Protein 8PKR (pdb70)

Solvent-accessible surface area: 10341 Å² total; per-residue (Å²): 94,77,74,25,85,24,110,50,15,72,85,0,0,18,10,8,23,24,91,151,19,5,2,6,0,0,0,57,38,60,72,53,0,0,63,6,50,73,86,33,162,91,55,60,78,18,60,20,86,61,15,53,37,0,6,4,7,10,25,28,130,81,30,23,6,10,0,0,0,3,74,54,68,53,0,0,48,5,59,39,105,64,75,87,43,55,83,21,90,26,39,138,15,57,21,0,23,6,16,11,27,23,142,87,31,6,5,9,0,0,7,31,92,81,48,58,0,6,51,11,125,144,43,147,65,19,66,86,26,59,20,100,60,16,71,97,0,2,18,9,9,23,27,94,144,21,3,2,7,0,0,0,54,38,59,72,52,0,0,61,6,51,73,83,35,107,103,23,72,79,20,60,18,89,61,15,58,32,0,4,3,6,8,21,19,124,77,33,20,7,8,0,0,0,2,67,62,73,55,0,0,45,7,51,46,108,67,72,81,68,57,80,23,97,24,87,115,22,55,19,0,29,6,16,12,27,26,137,92,30,29,5,8,0,0,7,31,98,77,54,64,0,5,77,58

Foldseek 3Di:
DDDDPDPDQDPWAEWEAAPQGKIWICSQVVQFIWIDGPPDPDIDTQPDPDAHRWHEWYAAHVGKIWICSFQVQWIWIQDPPVRDIDTPPDDPGHRWHYWYADNVGKIWTAHDPVRDIDIHD/DDPPDDDQQDDDADPWAEWEAAPQGKIWIQRQVVQFIWIDGVPDNDIDTAPDPDAHRWHEWEAANQGWIWICSQQVQWIWIQHPPVRDIDTDPDDPAHRFHYWYADNVGKIWTAGDVVGDIDID

Nearest PDB structures (foldseek):
  8pkr-assembly1_A  T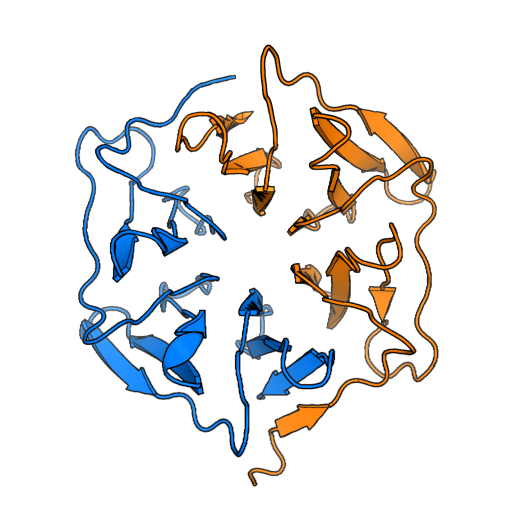M=1.003E+00  e=5.030E-21  Mycobacterium tuberculosis
  7zpz-assembly1_A  TM=9.716E-01  e=1.527E-15  synthetic construct
  7zcj-assembly1_A  TM=9.759E-01  e=2.933E-15  synthetic construct
  6qsd-assembly1_A  TM=9.656E-01  e=1.446E-15  synthetic construct
  6f0t-assembly3_C  TM=9.685E-01  e=2.004E-15  synthetic construct

Organism: Mycobacterium tuberculosis (strain ATCC 25618 / H37Rv) (NCBI:txid83332)

Radius of gyration: 16.28 Å; Cα contacts (8 Å, |Δi|>4): 792; chains: 2; bounding box: 30×46×41 Å

Sequence (245 aa):
QTVLPFDDGLNYPEGLAVVDTTQGAVYVVADRRGNNRVVKLAAGSKTQTVLPFTGLNDDPDDGVAVVDNSGNVYVVTDTDNNRVVKLEAESNNQVVLPFTDITAPWGIAVVDEAGTVYVTEHNTNQQVVKLLMSNNQTVLPFDGLNYPEGLAVDTQGAVYVADRGNNRVVVKLAAGSSKTQTVLPFTGLNDPDDGVAVVDNSGNVYVTDTDNNRVVKLEAESNNQVVLPFTDITAPWGIAVVDEEAGTVYVTEEHNTNQVVKL

Structure (mmCIF, N/CA/C/O backbone):
data_8PKR
#
_entry.id   8PKR
#
_cell.length_a   32.701
_cell.length_b   83.241
_cell.length_c   83.453
_cell.angle_alpha   90.000
_cell.angle_beta   90.000
_cell.angle_gamma   90.000
#
_symmetry.space_group_name_H-M   'P 21 21 21'
#
loop_
_entity.id
_entity.type
_entity.pdbx_description
1 polymer 'non-specific serine/threonine protein kinase'
2 non-polymer GLYCEROL
3 water water
#
loop_
_atom_site.group_PDB
_atom_site.id
_atom_site.type_symbol
_atom_site.label_atom_id
_atom_site.label_alt_id
_atom_site.label_comp_id
_atom_site.label_asym_id
_atom_site.label_entity_id
_atom_site.label_seq_id
_atom_site.pdbx_PDB_ins_code
_atom_site.Cartn_x
_atom_site.Cartn_y
_atom_site.Cartn_z
_atom_site.occupancy
_atom_site.B_iso_or_equiv
_atom_site.auth_seq_id
_atom_site.auth_comp_id
_atom_site.auth_asym_id
_atom_site.auth_atom_id
_atom_site.pdbx_PDB_model_num
ATOM 1 N N . GLN A 1 8 ? -10.57700 19.43500 -2.04800 1.000 24.21869 8 GLN A N 1
ATOM 2 C CA . GLN A 1 8 ? -9.62300 18.39400 -1.61200 1.000 22.66324 8 GLN A CA 1
ATOM 3 C C . GLN A 1 8 ? -9.54100 18.41900 -0.08800 1.000 21.48415 8 GLN A C 1
ATOM 4 O O . GLN A 1 8 ? -9.37600 19.51900 0.46800 1.000 22.33162 8 GLN A O 1
ATOM 18 N N . THR A 1 9 ? -9.60200 17.25300 0.55300 1.000 20.06030 9 THR A N 1
ATOM 19 C CA . THR A 1 9 ? -9.44500 17.17400 2.01600 1.000 19.27600 9 THR A CA 1
ATOM 20 C C . THR A 1 9 ? -8.65200 15.93300 2.44200 1.000 16.40723 9 THR A C 1
ATOM 21 O O . THR A 1 9 ? -8.78200 14.92200 1.86200 1.000 16.73359 9 THR A O 1
ATOM 32 N N . VAL A 1 10 ? -7.81900 16.04300 3.44000 1.000 14.94916 10 VAL A N 1
ATOM 33 C CA . VAL A 1 10 ? -7.16200 14.90800 4.08000 1.000 13.63848 10 VAL A CA 1
ATOM 34 C C . VAL A 1 10 ? -8.12800 14.32600 5.09500 1.000 12.42781 10 VAL A C 1
ATOM 35 O O . VAL A 1 10 ? -8.62900 15.04100 5.97200 1.000 14.47016 10 VAL A O 1
ATOM 48 N N . LEU A 1 11 ? -8.40400 13.03900 4.99300 1.000 10.41441 11 LEU A N 1
ATOM 49 C CA . LEU A 1 11 ? -9.31500 12.41300 5.93500 1.000 10.43809 11 LEU A CA 1
ATOM 50 C C . LEU A 1 11 ? -8.58100 12.15900 7.25200 1.000 10.26702 11 LEU A C 1
ATOM 51 O O . LEU A 1 11 ? -7.39100 11.82200 7.24500 1.000 10.85920 11 LEU A O 1
ATOM 67 N N . PRO A 1 12 ? -9.26000 12.32500 8.39200 1.000 10.52231 12 PRO A N 1
ATOM 68 C CA . PRO A 1 12 ? -8.58200 12.30700 9.69400 1.000 11.14871 12 PRO A CA 1
ATOM 69 C C . PRO A 1 12 ? -8.29000 10.91400 10.26000 1.000 10.47757 12 PRO A C 1
ATOM 70 O O . PRO A 1 12 ? -8.51000 10.64100 11.43300 1.000 11.94091 12 PRO A O 1
ATOM 81 N N . PHE A 1 13 ? -7.73400 10.03700 9.43000 1.000 9.77486 13 PHE A N 1
ATOM 82 C CA . PHE A 1 13 ? -7.09000 8.85100 9.97200 1.000 9.45640 13 PHE A CA 1
ATOM 83 C C . PHE A 1 13 ? -5.91100 9.26200 10.84800 1.000 10.14595 13 PHE A C 1
ATOM 84 O O . PHE A 1 13 ? -5.33800 10.33800 10.69100 1.000 12.38570 13 PHE A O 1
ATOM 101 N N A ASP A 1 14 ? -5.53100 8.40400 11.78000 0.490 10.18806 14 ASP A N 1
ATOM 102 N N B ASP A 1 14 ? -5.54400 8.34900 11.75500 0.510 10.28018 14 ASP A N 1
ATOM 103 C CA A ASP A 1 14 ? -4.34800 8.68700 12.58100 0.490 11.05659 14 ASP A CA 1
ATOM 104 C CA B ASP A 1 14 ? -4.44800 8.50900 12.70400 0.510 11.02501 14 ASP A CA 1
ATOM 105 C C A ASP A 1 14 ? -3.45800 7.45800 12.64600 0.490 10.08016 14 ASP A C 1
ATOM 106 C C B ASP A 1 14 ? -3.46600 7.35600 12.53700 0.510 10.06700 14 ASP A C 1
ATOM 107 O 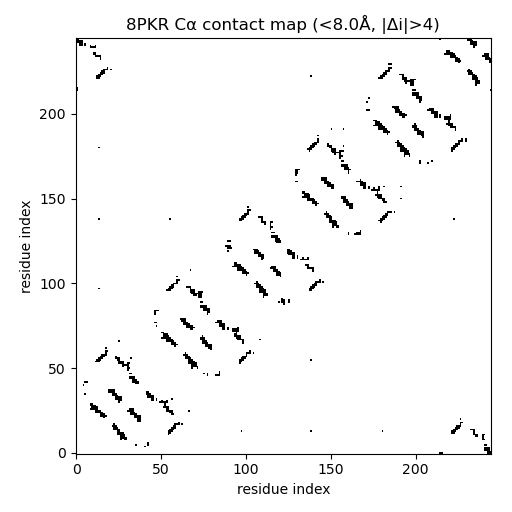O A ASP A 1 14 ? -3.92400 6.34300 12.90600 0.490 10.00646 14 ASP A O 1
ATOM 108 O O B ASP A 1 14 ? -3.87000 6.18400 12.56200 0.510 10.41967 14 ASP A O 1
ATOM 125 N N . GLY A 1 15 ? -2.17800 7.68100 12.40000 1.000 10.23807 15 GLY A N 1
ATOM 126 C CA . GLY A 1 15 ? -1.16200 6.68200 12.61200 1.000 10.17754 15 GLY A CA 1
ATOM 127 C C . GLY A 1 15 ? -0.98600 5.67800 11.51000 1.000 9.49061 15 GLY A C 1
ATOM 128 O O . GLY A 1 15 ? -0.44000 4.61300 11.76600 1.000 11.04869 15 GLY A O 1
ATOM 133 N N . LEU A 1 16 ? -1.41100 5.98400 10.28900 1.000 8.94055 16 LEU A N 1
ATOM 134 C CA . LEU A 1 16 ? -1.15800 5.06400 9.18800 1.000 8.95897 16 LEU A CA 1
ATOM 135 C C . LEU A 1 16 ? 0.33900 4.99700 8.90300 1.000 8.72736 16 LEU A C 1
ATOM 136 O O . LEU A 1 16 ? 1.08200 5.96900 9.08900 1.000 10.15122 16 LEU A O 1
ATOM 152 N N . ASN A 1 17 ? 0.78700 3.83200 8.43500 1.000 8.51944 17 ASN A N 1
ATOM 153 C CA . ASN A 1 17 ? 2.18400 3.61200 8.08100 1.000 8.61682 17 ASN A CA 1
ATOM 154 C C . ASN A 1 17 ? 2.18900 2.82400 6.77600 1.000 8.16150 17 ASN A C 1
ATOM 155 O O . ASN A 1 17 ? 1.91200 1.62600 6.77400 1.000 9.01950 17 ASN A O 1
ATOM 166 N N . TYR A 1 18 ? 2.49500 3.51000 5.67300 1.000 7.84568 18 TYR A N 1
ATOM 167 C CA . TYR A 1 18 ? 2.56500 2.88800 4.34500 1.000 8.07465 18 TYR A CA 1
ATOM 168 C C . TYR A 1 18 ? 1.19500 2.32300 3.95000 1.000 7.57722 18 TYR A C 1
ATOM 169 O O . TYR A 1 18 ? 1.04400 1.13500 3.62300 1.000 8.47733 18 TYR A O 1
ATOM 187 N N . PRO A 1 19 ? 0.16600 3.16300 3.93600 1.000 6.95610 19 PRO A N 1
ATOM 188 C CA . PRO A 1 19 ? -1.14100 2.69600 3.47300 1.000 6.86661 19 PRO A CA 1
ATOM 189 C C . PRO A 1 19 ? -1.05900 2.28700 2.00700 1.000 6.84293 19 PRO A C 1
ATOM 190 O O . PRO A 1 19 ? -0.39200 2.94300 1.20300 1.000 7.79830 19 PRO A O 1
ATOM 201 N N . GLU A 1 20 ? -1.78400 1.22100 1.66400 1.000 6.44288 20 GLU A N 1
ATOM 202 C CA . GLU A 1 20 ? -1.72400 0.63000 0.32800 1.000 6.47183 20 GLU A CA 1
ATOM 203 C C . GLU A 1 20 ? -3.09900 0.79800 -0.32300 1.000 6.41919 20 GLU A C 1
ATOM 204 O O . GLU A 1 20 ? -3.48100 1.92100 -0.68600 1.000 7.39562 20 GLU A O 1
ATOM 216 N N . GLY A 1 21 ? -3.86500 -0.27700 -0.47100 1.000 6.07704 21 GLY A N 1
ATOM 217 C CA . GLY A 1 21 ? -5.19200 -0.16300 -1.01200 1.000 6.16390 21 GLY A CA 1
ATOM 218 C C . GLY A 1 21 ? -6.16500 0.50300 -0.05000 1.000 5.94019 21 GLY A C 1
ATOM 219 O O . GLY A 1 21 ? -5.97900 0.50900 1.16700 1.000 6.57710 21 GLY A O 1
ATOM 223 N N . LEU A 1 22 ? -7.24500 1.03000 -0.62800 1.000 5.84807 22 LEU A N 1
ATOM 224 C CA . LEU A 1 22 ? -8.36600 1.53500 0.14100 1.000 6.11915 22 LEU A CA 1
ATOM 225 C C . LEU A 1 22 ? -9.66200 1.22400 -0.59200 1.000 6.07441 22 LEU A C 1
ATOM 226 O O . LEU A 1 22 ? -9.67800 0.92400 -1.79800 1.000 6.52710 22 LEU A O 1
ATOM 242 N N . ALA A 1 23 ? -10.76100 1.32200 0.14700 1.000 6.20074 23 ALA A N 1
ATOM 243 C CA . ALA A 1 23 ? -12.07800 1.03400 -0.37900 1.000 6.59290 23 ALA A CA 1
ATOM 244 C C . ALA A 1 23 ? -13.07300 1.99900 0.24500 1.000 6.72449 23 ALA A C 1
ATOM 245 O O . ALA A 1 23 ? -12.82900 2.57600 1.31000 1.000 7.19297 23 ALA A O 1
ATOM 252 N N A VAL A 1 24 ? -14.22300 2.16200 -0.40900 0.720 7.16665 24 VAL A N 1
ATOM 253 N N B VAL A 1 24 ? -14.20500 2.17100 -0.42900 0.280 7.66671 24 VAL A N 1
ATOM 254 C CA A VAL A 1 24 ? -15.28200 3.03400 0.09600 0.720 7.60881 24 VAL A CA 1
ATOM 255 C CA B VAL A 1 24 ? -15.29900 2.99100 0.07300 0.280 8.54050 24 VAL A CA 1
ATOM 256 C C A VAL A 1 24 ? -16.60800 2.31100 -0.09500 0.720 8.32205 24 VAL A C 1
ATOM 257 C C B VAL A 1 24 ? -16.57700 2.18400 -0.05300 0.280 8.61945 24 VAL A C 1
ATOM 258 O O A VAL A 1 24 ? -16.87000 1.76000 -1.16700 0.720 9.05635 24 VAL A O 1
ATOM 259 O O B VAL A 1 24 ? -16.78600 1.48300 -1.05000 0.280 8.65367 24 VAL A O 1
ATOM 284 N N . ASP A 1 25 ? -17.42400 2.26300 0.96500 1.000 9.05109 25 ASP A N 1
ATOM 285 C CA . ASP A 1 25 ? -18.68700 1.54200 0.93000 1.000 10.40651 25 ASP A CA 1
ATOM 286 C C . ASP A 1 25 ? -19.83600 2.43800 0.48000 1.000 11.49085 25 ASP A C 1
ATOM 287 O O . ASP A 1 25 ? -19.65400 3.62300 0.19300 1.000 11.43295 25 ASP A O 1
ATOM 297 N N A THR A 1 26 ? -21.04100 1.84600 0.41300 0.460 12.24621 26 THR A N 1
ATOM 298 N N B THR A 1 26 ? -21.03400 1.85800 0.39900 0.540 12.45412 26 THR A N 1
ATOM 299 C CA A THR A 1 26 ? -22.28200 2.47500 -0.05000 0.460 12.67784 26 THR A CA 1
ATOM 300 C CA B THR A 1 26 ? -22.19800 2.57800 -0.10700 0.540 13.22001 26 THR A CA 1
ATOM 301 C C A THR A 1 26 ? -22.80300 3.54600 0.91400 0.460 13.03314 26 THR A C 1
ATOM 302 C C B THR A 1 26 ? -22.64400 3.71000 0.81700 0.540 13.34634 26 THR A C 1
ATOM 303 O O A THR A 1 26 ? -23.83300 4.16100 0.61600 0.460 13.21211 26 THR A O 1
ATOM 304 O O B THR A 1 26 ? -23.46300 4.53800 0.39400 0.540 14.65702 26 THR A O 1
ATOM 325 N N . GLN A 1 27 ? -22.12900 3.77700 2.04900 1.000 12.68310 27 GLN A N 1
ATOM 326 C CA . GLN A 1 27 ? -22.41300 4.87500 2.97200 1.000 12.36464 27 GLN A CA 1
ATOM 327 C C . GLN A 1 27 ? -21.24600 5.84900 3.13000 1.000 12.25147 27 GLN A C 1
ATOM 328 O O . GLN A 1 27 ? -21.26500 6.70200 4.02800 1.000 12.63046 27 GLN A O 1
ATOM 343 N N . GLY A 1 28 ? -20.23100 5.75100 2.28400 1.000 11.82510 28 GLY A N 1
ATOM 344 C CA . GLY A 1 28 ? -19.11500 6.67600 2.34700 1.000 11.29609 28 GLY A CA 1
ATOM 345 C C . GLY A 1 28 ? -18.07600 6.38100 3.40300 1.000 10.18017 28 GLY A C 1
ATOM 346 O O . GLY A 1 28 ? -17.16400 7.20000 3.58700 1.000 10.69865 28 GLY A O 1
ATOM 350 N N . ALA A 1 29 ? -18.15800 5.23700 4.08600 1.000 9.40902 29 ALA A N 1
ATOM 351 C CA . ALA A 1 29 ? -17.07600 4.86500 4.99200 1.000 8.75105 29 ALA A CA 1
ATOM 352 C C . ALA A 1 29 ? -15.87700 4.41700 4.16400 1.000 8.24573 29 ALA A C 1
ATOM 353 O O . ALA A 1 29 ? -16.03600 3.74100 3.14100 1.000 8.25625 29 ALA A O 1
ATOM 360 N N . VAL A 1 30 ? -14.68600 4.80100 4.61600 1.000 7.62197 30 VAL A N 1
ATOM 361 C CA . VAL A 1 30 ? -13.43500 4.52200 3.92300 1.000 7.46405 30 VAL A CA 1
ATOM 362 C C . VAL A 1 30 ? -12.64200 3.51700 4.74500 1.000 6.89030 30 VAL A C 1
ATOM 363 O O . VAL A 1 30 ? -12.53700 3.63900 5.97500 1.000 7.95885 30 VAL A O 1
ATOM 376 N N . TYR A 1 31 ? -12.09100 2.51700 4.05600 1.000 6.49025 31 TYR A N 1
ATOM 377 C CA . TYR A 1 31 ? -11.36100 1.39700 4.63700 1.000 6.46656 31 TYR A CA 1
ATOM 378 C C . TYR A 1 31 ? -9.96900 1.41400 4.03300 1.000 6.39287 31 TYR A C 1
ATOM 379 O O . TYR A 1 31 ? -9.84000 1.55600 2.82300 1.000 6.86924 31 TYR A O 1
ATOM 397 N N A VAL A 1 32 ? -8.95000 1.22300 4.86600 0.580 6.34813 32 VAL A N 1
ATOM 398 N N B VAL A 1 32 ? -8.92400 1.27800 4.84300 0.420 6.40866 32 VAL A N 1
ATOM 399 C CA A VAL A 1 32 ? -7.56300 1.30800 4.44200 0.580 6.54026 32 VAL A CA 1
ATOM 400 C CA B VAL A 1 32 ? -7.56100 1.36300 4.32600 0.420 6.26128 32 VAL A CA 1
ATOM 401 C C A VAL A 1 32 ? -6.80600 0.06100 4.85400 0.580 5.94282 32 VAL A C 1
ATOM 402 C C B VAL A 1 32 ? -6.72100 0.20400 4.84400 0.420 5.94282 32 VAL A C 1
ATOM 403 O O A VAL A 1 32 ? -6.89200 -0.39000 6.00500 0.580 5.94545 32 VAL A O 1
ATOM 404 O O B VAL A 1 32 ? -6.71300 -0.08100 6.04900 0.420 5.85070 32 VAL A O 1
ATOM 429 N N . ALA A 1 33 ? -6.02300 -0.46900 3.92000 1.000 6.26391 33 ALA A N 1
ATOM 430 C CA . ALA A 1 33 ? -5.03700 -1.50100 4.23800 1.000 6.64027 33 ALA A CA 1
ATOM 431 C C . ALA A 1 33 ? -3.78700 -0.79400 4.74600 1.000 6.71923 33 ALA A C 1
ATOM 432 O O . ALA A 1 33 ? -2.97700 -0.26200 3.97700 1.000 6.87188 33 ALA A O 1
ATOM 440 N N . ASP A 1 34 ? -3.65500 -0.75100 6.07000 1.000 6.91662 34 ASP A N 1
ATOM 441 C CA . ASP A 1 34 ? -2.57800 -0.02400 6.74200 1.000 7.19297 34 ASP A CA 1
ATOM 442 C C . ASP A 1 34 ? -1.40700 -0.99600 6.87400 1.000 7.27982 34 ASP A C 1
ATOM 443 O O . ASP A 1 34 ? -1.13300 -1.56600 7.93200 1.000 7.82462 34 ASP A O 1
ATOM 452 N N A ARG A 1 35 ? -0.69100 -1.16200 5.76300 0.540 7.31930 35 ARG A N 1
ATOM 453 N N B ARG A 1 35 ? -0.73700 -1.21200 5.73900 0.460 7.42194 35 ARG A N 1
ATOM 454 C CA A ARG A 1 35 ? 0.20800 -2.29300 5.59600 0.540 7.69829 35 ARG A CA 1
ATOM 455 C CA B ARG A 1 35 ? 0.22600 -2.29900 5.58700 0.460 7.59038 35 ARG A CA 1
ATOM 456 C C A ARG A 1 35 ? 1.30400 -2.30900 6.65100 0.540 7.72198 35 ARG A C 1
ATOM 457 C C B ARG A 1 35 ? 1.27200 -2.29800 6.69700 0.460 7.51669 35 ARG A C 1
ATOM 458 O O A ARG A 1 35 ? 1.65000 -3.37600 7.17600 0.540 8.06676 35 ARG A O 1
ATOM 459 O O B ARG A 1 35 ? 1.54400 -3.33700 7.31400 0.460 7.92463 35 ARG A O 1
ATOM 500 N N . GLY A 1 36 ? 1.89400 -1.14900 6.94000 1.000 7.78514 36 GLY A N 1
ATOM 501 C CA . GLY A 1 36 ? 2.98800 -1.08400 7.89800 1.000 8.61682 36 GLY A CA 1
ATOM 502 C C . GLY A 1 36 ? 2.58700 -1.32400 9.33100 1.000 8.76421 36 GLY A C 1
ATOM 503 O O . GLY A 1 36 ? 3.46500 -1.51700 10.17000 1.000 10.74866 36 GLY A O 1
ATOM 508 N N . ASN A 1 37 ? 1.29500 -1.31500 9.62700 1.000 7.91674 37 ASN A N 1
ATOM 509 C CA . ASN A 1 37 ? 0.77700 -1.63500 10.94800 1.000 7.97990 37 ASN A CA 1
ATOM 510 C C . ASN A 1 37 ? -0.01500 -2.93400 10.98000 1.000 7.94832 37 ASN A C 1
ATOM 511 O O . ASN A 1 37 ? -0.65800 -3.23200 11.99000 1.000 8.30889 37 ASN A O 1
ATOM 522 N N . ASN A 1 38 ? -0.00300 -3.71300 9.89600 1.000 7.46932 38 ASN A N 1
ATOM 523 C CA . ASN A 1 38 ? -0.65600 -5.01800 9.89900 1.000 7.47984 38 ASN A CA 1
ATOM 524 C C . ASN A 1 38 ? -2.10900 -4.92600 10.37300 1.000 7.48248 38 ASN A C 1
ATOM 525 O O . ASN A 1 38 ? -2.56700 -5.72900 11.18700 1.000 8.07992 38 ASN A O 1
ATOM 536 N N . ARG A 1 39 ? -2.85900 -3.96900 9.82200 1.000 6.94557 39 ARG A N 1
ATOM 537 C CA . ARG A 1 39 ? -4.22000 -3.74200 10.26700 1.000 6.91662 39 ARG A CA 1
ATOM 538 C C . ARG A 1 39 ? -5.02400 -3.08600 9.14800 1.000 6.71396 39 ARG A C 1
ATOM 539 O O . ARG A 1 39 ? -4.45800 -2.52600 8.20000 1.000 7.04295 39 ARG A O 1
ATOM 560 N N . VAL A 1 40 ? -6.34000 -3.12800 9.31400 1.000 6.61132 40 VAL A N 1
ATOM 561 C CA . VAL A 1 40 ? -7.29200 -2.47400 8.43300 1.000 6.57184 40 VAL A CA 1
ATOM 562 C C . VAL A 1 40 ? -8.09000 -1.48000 9.26400 1.000 6.59553 40 VAL A C 1
ATOM 563 O O . VAL A 1 40 ? -8.64000 -1.83500 10.31400 1.000 7.51932 40 VAL A O 1
ATOM 576 N N . VAL A 1 41 ? -8.13000 -0.23500 8.79600 1.000 6.52447 41 VAL A N 1
ATOM 577 C CA . VAL A 1 41 ? -8.73900 0.87300 9.52300 1.000 6.86924 41 VAL A CA 1
ATOM 578 C C . VAL A 1 41 ? -9.92700 1.40900 8.72800 1.000 6.63764 41 VAL A C 1
ATOM 579 O O . VAL A 1 41 ? -9.82600 1.60300 7.50700 1.000 7.71145 41 VAL A O 1
ATOM 592 N N . LYS A 1 42 ? -11.02000 1.69500 9.42400 1.000 6.96399 42 LYS A N 1
ATOM 593 C CA . LYS A 1 42 ? -12.25300 2.20800 8.84700 1.000 7.08506 42 LYS A CA 1
ATOM 594 C C . LYS A 1 42 ? -12.57400 3.57600 9.44700 1.000 7.25087 42 LYS A C 1
ATOM 595 O O . LYS A 1 42 ? -12.44000 3.78600 10.65400 1.000 8.51155 42 LYS A O 1
ATOM 614 N N . LEU A 1 43 ? -13.05700 4.49000 8.61300 1.000 7.79830 43 LEU A N 1
ATOM 615 C CA . LEU A 1 43 ? -13.47300 5.82500 9.03700 1.000 8.26678 43 LEU A CA 1
ATOM 616 C C . LEU A 1 43 ? -14.82000 6.11700 8.38600 1.000 8.63261 43 LEU A C 1
ATOM 617 O O . LEU A 1 43 ? -14.90400 6.25500 7.16100 1.000 9.35638 43 LEU A O 1
ATOM 633 N N . ALA A 1 44 ? -15.86800 6.24400 9.18700 1.000 8.99318 44 ALA A N 1
ATOM 634 C CA . ALA A 1 44 ? -17.16800 6.62300 8.65600 1.000 9.99594 44 ALA A CA 1
ATOM 635 C C . ALA A 1 44 ? -17.13800 8.07600 8.17400 1.000 10.58811 44 ALA A C 1
ATOM 636 O O . ALA A 1 44 ? -16.35800 8.89900 8.66100 1.000 11.35136 44 ALA A O 1
ATOM 643 N N . ALA A 1 45 ? -17.95900 8.36900 7.16700 1.000 11.87774 45 ALA A N 1
ATOM 644 C CA . ALA A 1 45 ? -17.98600 9.70800 6.59500 1.000 13.50951 45 ALA A CA 1
ATOM 645 C C . ALA A 1 45 ? -18.24800 10.75700 7.67100 1.000 13.65953 45 ALA A C 1
ATOM 646 O O . ALA A 1 45 ? -19.23100 10.67500 8.41400 1.000 14.33067 45 ALA A O 1
ATOM 653 N N . GLY A 1 46 ? -17.35800 11.74800 7.74400 1.000 14.32014 46 GLY A N 1
ATOM 654 C CA . GLY A 1 46 ? -17.49000 12.85500 8.66100 1.000 15.06233 46 GLY A CA 1
ATOM 655 C C . GLY A 1 46 ? -17.12200 12.56300 10.10100 1.000 14.95179 46 GLY A C 1
ATOM 656 O O . GLY A 1 46 ? -17.27100 13.44600 10.94600 1.000 16.32038 46 GLY A O 1
ATOM 660 N N . SER A 1 47 ? -16.63000 11.37000 10.41400 1.000 13.29633 47 SER A N 1
ATOM 661 C CA . SER A 1 47 ? -16.42200 10.95400 11.79800 1.000 12.96734 47 SER A CA 1
ATOM 662 C C . SER A 1 47 ? -15.08800 11.43100 12.35500 1.000 12.92787 47 SER A C 1
ATOM 663 O O . SER A 1 47 ? -14.14000 11.68600 11.61100 1.000 14.18065 47 SER A O 1
ATOM 671 N N . LYS A 1 48 ? -15.04200 11.55900 13.68700 1.000 13.29107 48 LYS A N 1
ATOM 672 C CA . LYS A 1 48 ? -13.83200 11.83900 14.45900 1.000 13.35160 48 LYS A CA 1
ATOM 673 C C . LYS A 1 48 ? -13.29700 10.58200 15.13300 1.000 12.28832 48 LYS A C 1
ATOM 674 O O . LYS A 1 48 ? -12.43100 10.66300 16.02400 1.000 13.17526 48 LYS A O 1
ATOM 686 N N . THR A 1 49 ? -13.79400 9.42200 14.69200 1.000 10.92763 49 THR A N 1
ATOM 687 C CA . THR A 1 49 ? -13.41800 8.12200 15.21700 1.000 9.40639 49 THR A CA 1
ATOM 688 C C . THR A 1 49 ? -13.00600 7.19700 14.08700 1.000 8.85896 49 THR A C 1
ATOM 689 O O . THR A 1 49 ? -13.72600 7.08400 13.10000 1.000 10.21438 49 THR A O 1
ATOM 700 N N . GLN A 1 50 ? -11.86400 6.53000 14.23300 1.000 8.06412 50 GLN A N 1
ATOM 701 C CA . GLN A 1 50 ? -11.50100 5.45400 13.32200 1.000 8.04044 50 GLN A CA 1
ATOM 702 C C . GLN A 1 50 ? -11.62800 4.12700 14.05700 1.000 7.66144 50 GLN A C 1
ATOM 703 O O . GLN A 1 50 ? -11.53700 4.07200 15.28900 1.000 8.88264 50 GLN A O 1
ATOM 717 N N . THR A 1 51 ? -11.87800 3.06300 13.29900 1.000 7.38246 51 THR A N 1
ATOM 718 C CA . THR A 1 51 ? -12.06300 1.73000 13.85400 1.000 7.50090 51 THR A CA 1
ATOM 719 C C . THR A 1 51 ? -11.02000 0.79000 13.28400 1.000 7.02979 51 THR A C 1
ATOM 720 O O . THR A 1 51 ? -10.87400 0.69400 12.06000 1.000 7.61670 51 THR A O 1
ATOM 731 N N . VAL A 1 52 ? -10.29400 0.08300 14.14300 1.000 7.07980 52 VAL A N 1
ATOM 732 C CA . VAL A 1 52 ? -9.47700 -1.03300 13.67900 1.000 7.27456 52 VAL A CA 1
ATOM 733 C C . VAL A 1 52 ? -10.39200 -2.24900 13.60600 1.000 7.31403 52 VAL A C 1
ATOM 734 O O . VAL A 1 52 ? -10.98700 -2.65800 14.60600 1.000 8.06412 52 VAL A O 1
ATOM 747 N N . LEU A 1 53 ? -10.56000 -2.79000 12.40500 1.000 7.03242 53 LEU A N 1
ATOM 748 C CA . LEU A 1 53 ? -11.46800 -3.89400 12.23100 1.000 7.33772 53 LEU A CA 1
ATOM 749 C C . LEU A 1 53 ? -10.84800 -5.17400 12.78200 1.000 7.00084 53 LEU A C 1
ATOM 750 O O . LEU A 1 53 ? -9.62700 -5.36100 12.74100 1.000 7.34562 53 LEU A O 1
ATOM 766 N N . PRO A 1 54 ? -11.70900 -6.11100 13.25600 1.000 6.89556 54 PRO A N 1
ATOM 767 C CA . PRO A 1 54 ? -11.23600 -7.34900 13.89500 1.000 7.10085 54 PRO A CA 1
ATOM 768 C C . PRO A 1 54 ? -10.79000 -8.44200 12.92800 1.000 7.14559 54 PRO A C 1
ATOM 769 O O . PRO A 1 54 ? -11.22300 -9.57600 13.03100 1.000 8.09834 54 PRO A O 1
ATOM 780 N N . PHE A 1 55 ? -9.92500 -8.06100 11.99700 1.000 7.45353 55 PHE A N 1
ATOM 781 C CA . PHE A 1 55 ? -9.11900 -9.05700 11.29100 1.000 7.47721 55 PHE A CA 1
ATOM 782 C C . PHE A 1 55 ? -8.06400 -9.52300 12.29800 1.000 7.53248 55 PHE A C 1
ATOM 783 O O . PHE A 1 55 ? -7.70700 -8.74800 13.21700 1.000 8.42996 55 PHE A O 1
ATOM 800 N N . THR A 1 56 ? -7.54100 -10.72700 12.11400 1.000 7.91147 56 THR A N 1
ATOM 801 C CA . THR A 1 56 ? -6.54500 -11.28100 13.03700 1.000 8.85633 56 THR A CA 1
ATOM 802 C C . THR A 1 56 ? -5.34000 -11.80400 12.28600 1.000 8.16414 56 THR A C 1
ATOM 803 O O . THR A 1 56 ? -5.48700 -12.42300 11.24000 1.000 9.30112 56 THR A O 1
ATOM 814 N N . GLY A 1 57 ? -4.15800 -11.50500 12.79000 1.000 7.70356 57 GLY A N 1
ATOM 815 C CA . GLY A 1 57 ? -2.95100 -12.12400 12.28800 1.000 8.01938 57 GLY A CA 1
ATOM 816 C C . GLY A 1 57 ? -2.51400 -11.66400 10.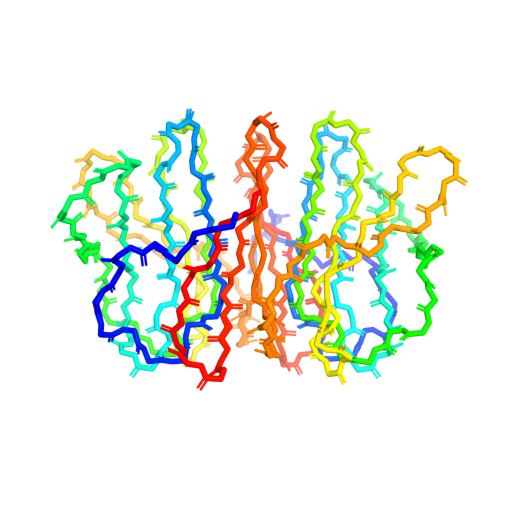92000 1.000 7.67460 57 GLY A C 1
ATOM 817 O O . GLY A 1 57 ? -1.92000 -12.44800 10.17700 1.000 8.81421 57 GLY A O 1
ATOM 821 N N . LEU A 1 58 ? -2.76500 -10.40600 10.56400 1.000 7.38773 58 LEU A N 1
ATOM 822 C CA . LEU A 1 58 ? -2.37700 -9.90700 9.25300 1.000 7.19560 58 LEU A CA 1
ATOM 823 C C . LEU A 1 58 ? -0.86700 -9.69100 9.18900 1.000 7.41931 58 LEU A C 1
ATOM 824 O O . LEU A 1 58 ? -0.21300 -9.38200 10.19500 1.000 8.40627 58 LEU A O 1
ATOM 840 N N . ASN A 1 59 ? -0.32300 -9.81000 7.97600 1.000 7.22192 59 ASN A N 1
ATOM 841 C CA . ASN A 1 59 ? 1.11300 -9.72800 7.73500 1.000 7.33246 59 ASN A CA 1
ATOM 842 C C . ASN A 1 59 ? 1.30500 -9.05100 6.38400 1.000 7.09032 59 ASN A C 1
ATOM 843 O O . ASN A 1 59 ? 1.20200 -9.68600 5.32800 1.000 7.36141 59 ASN A O 1
ATOM 854 N N A ASP A 1 60 ? 1.57900 -7.75300 6.45700 0.410 7.24561 60 ASP A N 1
ATOM 855 N N B ASP A 1 60 ? 1.54800 -7.73600 6.41400 0.590 7.74830 60 ASP A N 1
ATOM 856 C CA A ASP A 1 60 ? 1.68300 -6.88000 5.29000 0.410 7.39562 60 ASP A CA 1
ATOM 857 C CA B ASP A 1 60 ? 1.71700 -6.91400 5.20800 0.590 7.93779 60 ASP A CA 1
ATOM 858 C C A ASP A 1 60 ? 0.44500 -6.96100 4.39900 0.410 7.37720 60 ASP A C 1
ATOM 859 C C B ASP A 1 60 ? 0.45100 -6.89300 4.35300 0.590 7.10612 60 ASP A C 1
ATOM 860 O O A ASP A 1 60 ? 0.54100 -7.30100 3.21000 0.410 8.22730 60 ASP A O 1
ATOM 861 O O B ASP A 1 60 ? 0.52500 -7.05800 3.13100 0.590 7.31403 60 ASP A O 1
ATOM 878 N N . PRO A 1 61 ? -0.72300 -6.64500 4.93900 1.000 6.87451 61 PRO A N 1
ATOM 879 C CA . PRO A 1 61 ? -1.94100 -6.61400 4.12400 1.000 7.30877 61 PRO A CA 1
ATOM 880 C C . PRO A 1 61 ? -1.85900 -5.47300 3.11400 1.000 6.84293 61 PRO A C 1
ATOM 881 O O . PRO A 1 61 ? -1.48900 -4.35200 3.45600 1.000 7.93253 61 PRO A O 1
ATOM 892 N N A ASP A 1 62 ? -2.23700 -5.76700 1.86200 0.670 6.90609 62 ASP A N 1
ATOM 893 N N B ASP A 1 62 ? -2.28100 -5.72800 1.87100 0.330 6.62711 62 ASP A N 1
ATOM 894 C CA A ASP A 1 62 ? -2.03900 -4.80800 0.78600 0.670 6.67185 62 ASP A CA 1
ATOM 895 C CA B ASP A 1 62 ? -2.05100 -4.75400 0.81100 0.330 6.64290 62 ASP A CA 1
ATOM 896 C C A ASP A 1 62 ? -3.31400 -4.21100 0.21600 0.670 6.55605 62 ASP A C 1
ATOM 897 C C B ASP A 1 62 ? -3.28600 -4.27100 0.08300 0.330 6.18758 62 ASP A C 1
ATOM 898 O O A ASP A 1 62 ? -3.29800 -3.05300 -0.20500 0.670 7.99833 62 ASP A O 1
ATOM 899 O O B ASP A 1 62 ? -3.21100 -3.24800 -0.61000 0.330 5.50856 62 ASP A O 1
ATOM 916 N N . GLY A 1 63 ? -4.39900 -4.95700 0.19400 1.000 6.43235 63 GLY A N 1
ATOM 917 C CA . GLY A 1 63 ? -5.59200 -4.55000 -0.50800 1.000 6.42972 63 GLY A CA 1
ATOM 918 C C . GLY A 1 63 ? -6.81500 -4.78500 0.33800 1.000 6.23496 63 GLY A C 1
ATOM 919 O O . GLY A 1 63 ? -6.87100 -5.72100 1.14200 1.000 6.50868 63 GLY A O 1
ATOM 924 N N . VAL A 1 64 ? -7.81800 -3.93200 0.13700 1.000 6.24285 64 VAL A N 1
ATOM 925 C CA . VAL A 1 64 ? -9.09900 -4.06300 0.81000 1.000 6.32707 64 VAL A CA 1
ATOM 926 C C . VAL A 1 64 ? -10.23200 -3.76000 -0.16000 1.000 6.33234 64 VAL A C 1
ATOM 927 O O . VAL A 1 64 ? -10.13600 -2.88800 -1.02400 1.000 6.75081 64 VAL A O 1
ATOM 940 N N . ALA A 1 65 ? -11.33300 -4.47800 0.02500 1.000 6.36129 65 ALA A N 1
ATOM 941 C CA . ALA A 1 65 ? -12.55300 -4.26900 -0.73500 1.000 6.93241 65 ALA A CA 1
ATOM 942 C C . ALA A 1 65 ? -13.73700 -4.50100 0.19600 1.000 7.05874 65 ALA A C 1
ATOM 943 O O . ALA A 1 65 ? -13.62800 -5.20400 1.20200 1.000 7.48511 65 ALA A O 1
ATOM 950 N N A VAL A 1 66 ? -14.88100 -3.91200 -0.14500 0.610 7.54827 66 VAL A N 1
ATOM 951 N N B VAL A 1 66 ? -14.86400 -3.89700 -0.14700 0.390 7.77725 66 VAL A N 1
ATOM 952 C CA A VAL A 1 66 ? -16.07700 -4.02400 0.68700 0.610 8.22730 66 VAL A CA 1
ATOM 953 C CA B VAL A 1 66 ? -16.08500 -4.04200 0.62900 0.390 8.53523 66 VAL A CA 1
ATOM 954 C C A VAL A 1 66 ? -17.27800 -4.21700 -0.23000 0.610 9.02477 66 VAL A C 1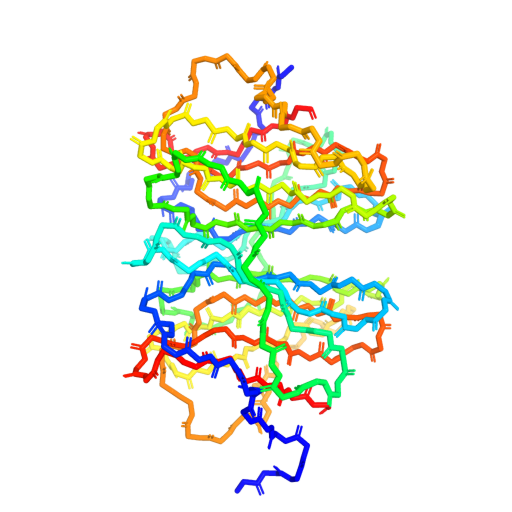
ATOM 955 C C B VAL A 1 66 ? -17.21500 -4.33900 -0.33700 0.390 8.63525 66 VAL A C 1
ATOM 956 O O A VAL A 1 66 ? -17.43400 -3.47800 -1.20700 0.610 10.06436 66 VAL A O 1
ATOM 957 O O B VAL A 1 66 ? -17.25900 -3.78700 -1.44200 0.390 9.13531 66 VAL A O 1
ATOM 982 N N . ASP A 1 67 ? -18.12200 -5.21600 0.06500 1.000 9.36691 67 ASP A N 1
ATOM 983 C CA . ASP A 1 67 ? -19.29100 -5.50100 -0.74700 1.000 10.29860 67 ASP A CA 1
ATOM 984 C C . ASP A 1 67 ? -20.49700 -4.70000 -0.25100 1.000 10.96710 67 ASP A C 1
ATOM 985 O O . ASP A 1 67 ? -20.43800 -3.96000 0.73200 1.000 11.49875 67 ASP A O 1
ATOM 995 N N . ASN A 1 68 ? -21.61400 -4.84500 -0.96300 1.000 11.77510 68 ASN A N 1
ATOM 996 C CA . ASN A 1 68 ? -22.82000 -4.06400 -0.67000 1.000 12.11198 68 ASN A CA 1
ATOM 997 C C . ASN A 1 68 ? -23.42800 -4.40800 0.68600 1.000 11.74615 68 ASN A C 1
ATOM 998 O O . ASN A 1 68 ? -24.20700 -3.61300 1.23600 1.000 13.35950 68 ASN A O 1
ATOM 1009 N N . SER A 1 69 ? -23.12000 -5.57800 1.22400 1.000 12.00407 69 SER A N 1
ATOM 1010 C CA . SER A 1 69 ? -23.66900 -5.96100 2.51200 1.000 13.18842 69 SER A CA 1
ATOM 1011 C C . SER A 1 69 ? -22.67900 -5.76500 3.63700 1.000 12.55940 69 SER A C 1
ATOM 1012 O O . SER A 1 69 ? -22.97800 -6.12200 4.77900 1.000 13.99115 69 SER A O 1
ATOM 1021 N N . GLY A 1 70 ? -21.54300 -5.14200 3.35000 1.000 11.84353 70 GLY A N 1
ATOM 1022 C CA . GLY A 1 70 ? -20.62200 -4.74200 4.37600 1.000 11.59350 70 GLY A CA 1
ATOM 1023 C C . GLY A 1 70 ? -19.54900 -5.74000 4.72100 1.000 10.38546 70 GLY A C 1
ATOM 1024 O O . GLY A 1 70 ? -18.76200 -5.47000 5.63500 1.000 11.23556 70 GLY A O 1
ATOM 1028 N N . ASN A 1 71 ? -19.48800 -6.88300 4.05000 1.000 8.95634 71 ASN A N 1
ATOM 1029 C CA . ASN A 1 71 ? -18.35700 -7.77000 4.27200 1.000 8.21151 71 ASN A CA 1
ATOM 1030 C C . ASN A 1 71 ? -17.08900 -7.10000 3.73900 1.000 7.65092 71 ASN A C 1
ATOM 1031 O O . ASN A 1 71 ? -17.12600 -6.42400 2.69900 1.000 8.40627 71 ASN A O 1
ATOM 1042 N N . VAL A 1 72 ? -15.97500 -7.29400 4.44500 1.000 7.08769 72 VAL A N 1
ATOM 1043 C CA . VAL A 1 72 ? -14.71000 -6.65200 4.11500 1.000 6.99821 72 VAL A CA 1
ATOM 1044 C C . VAL A 1 72 ? -13.70500 -7.73600 3.76000 1.000 6.99294 72 VAL A C 1
ATOM 1045 O O . VAL A 1 72 ? -13.57600 -8.73400 4.47500 1.000 8.07992 72 VAL A O 1
ATOM 1058 N N . TYR A 1 73 ? -12.99900 -7.54300 2.64800 1.000 6.71923 73 TYR A N 1
ATOM 1059 C CA . TYR A 1 73 ? -12.09700 -8.54200 2.07800 1.000 6.90346 73 TYR A CA 1
ATOM 1060 C C . TYR A 1 73 ? -10.70300 -7.94200 2.01500 1.000 7.18770 73 TYR A C 1
ATOM 1061 O O . TYR A 1 73 ? -10.54500 -6.80900 1.56300 1.000 7.93253 73 TYR A O 1
ATOM 1079 N N A VAL A 1 74 ? -9.70100 -8.71900 2.42000 0.860 6.49025 74 VAL A N 1
ATOM 1080 N N B VAL A 1 74 ? -9.68300 -8.65500 2.48700 0.140 7.35615 74 VAL A N 1
ATOM 1081 C CA A VAL A 1 74 ? -8.33600 -8.22300 2.53400 0.860 6.42709 74 VAL A CA 1
ATOM 1082 C CA B VAL A 1 74 ? -8.33300 -8.08600 2.50500 0.140 7.44563 74 VAL A CA 1
ATOM 1083 C C A VAL A 1 74 ? -7.36400 -9.22700 1.94900 0.860 6.07178 74 VAL A C 1
ATOM 1084 C C B VAL A 1 74 ? -7.31800 -9.12900 2.06000 0.140 6.55079 74 VAL A C 1
ATOM 1085 O O A VAL A 1 74 ? -7.43000 -10.42500 2.24300 0.860 6.31128 74 VAL A O 1
ATOM 1086 O O B VAL A 1 74 ? -7.34800 -10.27400 2.52500 0.140 6.06915 74 VAL A O 1
ATOM 1111 N N . THR A 1 75 ? -6.42600 -8.73000 1.14800 1.000 6.38498 75 THR A N 1
ATOM 1112 C CA . THR A 1 75 ? -5.28700 -9.53900 0.73800 1.000 6.60342 75 THR A CA 1
ATOM 1113 C C . THR A 1 75 ? -4.23100 -9.49000 1.83400 1.000 6.95610 75 THR A C 1
ATOM 1114 O O . THR A 1 75 ? -3.59700 -8.45800 2.07800 1.000 7.95885 75 THR A O 1
ATOM 1126 N N . ASP A 1 76 ? -4.05600 -10.63100 2.49700 1.000 7.03505 76 ASP A N 1
ATOM 1127 C CA . ASP A 1 76 ? -3.10500 -10.75700 3.59900 1.000 7.02453 76 ASP A CA 1
ATOM 1128 C C . ASP A 1 76 ? -1.80200 -11.28000 3.00600 1.000 6.85872 76 ASP A C 1
ATOM 1129 O O . ASP A 1 76 ? -1.44300 -12.44800 3.11800 1.000 7.09559 76 ASP A O 1
ATOM 1138 N N . THR A 1 77 ? -1.11500 -10.36900 2.31200 1.000 6.98505 77 THR A N 1
ATOM 1139 C CA . THR A 1 77 ? -0.14000 -10.72600 1.28500 1.000 6.87977 77 THR A CA 1
ATOM 1140 C C . THR A 1 77 ? 0.88900 -11.73100 1.77500 1.000 6.81661 77 THR A C 1
ATOM 1141 O O . THR A 1 77 ? 1.11400 -12.76400 1.13100 1.000 7.33246 77 THR A O 1
ATOM 1152 N N . ASP A 1 78 ? 1.58100 -11.42200 2.87600 1.000 7.10085 78 ASP A N 1
ATOM 1153 C CA . ASP A 1 78 ? 2.71400 -12.25100 3.26000 1.000 7.90621 78 ASP A CA 1
ATOM 1154 C C . ASP A 1 78 ? 2.30100 -13.51200 3.99500 1.000 7.78251 78 ASP A C 1
ATOM 1155 O O . ASP A 1 78 ? 3.16200 -14.36400 4.24900 1.000 9.46956 78 ASP A O 1
ATOM 1164 N N . ASN A 1 79 ? 1.00900 -13.67000 4.29000 1.000 7.23771 79 ASN A N 1
ATOM 1165 C CA . ASN A 1 79 ? 0.46100 -14.94600 4.73000 1.000 7.48511 79 ASN A CA 1
ATOM 1166 C C . ASN A 1 79 ? -0.16500 -15.73100 3.58500 1.000 7.22981 79 ASN A C 1
ATOM 1167 O O . ASN A 1 79 ? -0.75300 -16.78600 3.81500 1.000 8.09834 79 ASN A O 1
ATOM 1178 N N . ASN A 1 80 ? -0.05600 -15.23500 2.35000 1.000 7.02189 80 ASN A N 1
ATOM 1179 C CA . ASN A 1 80 ? -0.48100 -15.99700 1.17600 1.000 7.31403 80 ASN A CA 1
ATOM 1180 C C . ASN A 1 80 ? -1.93800 -16.41700 1.29300 1.000 7.78778 80 ASN A C 1
ATOM 1181 O O . ASN A 1 80 ? -2.30500 -17.55100 0.99700 1.000 9.01950 80 ASN A O 1
ATOM 1192 N N . ARG A 1 81 ? -2.79000 -15.47000 1.69200 1.000 7.41141 81 ARG A N 1
ATOM 1193 C CA . ARG A 1 81 ? -4.19700 -15.76600 1.88200 1.000 7.49037 81 ARG A CA 1
ATOM 1194 C C . ARG A 1 81 ? -5.01600 -14.50000 1.69000 1.000 7.01926 81 ARG A C 1
ATOM 1195 O O . ARG A 1 81 ? -4.49100 -13.38600 1.79100 1.000 7.46142 81 ARG A O 1
ATOM 1216 N N . VAL A 1 82 ? -6.30600 -14.70200 1.41700 1.000 6.95610 82 VAL A N 1
ATOM 1217 C CA . VAL A 1 82 ? -7.28300 -13.63500 1.32400 1.000 6.95083 82 VAL A CA 1
ATOM 1218 C C . VAL A 1 82 ? -8.31200 -13.91100 2.39900 1.000 6.99821 82 VAL A C 1
ATOM 1219 O O . VAL A 1 82 ? -8.84100 -15.02100 2.47300 1.000 8.06149 82 VAL A O 1
ATOM 1232 N N . VAL A 1 83 ? -8.55500 -12.92200 3.26100 1.000 6.93241 83 VAL A N 1
ATOM 1233 C CA . VAL A 1 83 ? -9.44900 -13.08400 4.39800 1.000 7.31140 83 VAL A CA 1
ATOM 1234 C C . VAL A 1 83 ? -10.67000 -12.19700 4.21700 1.000 7.25350 83 VAL A C 1
ATOM 1235 O O . VAL A 1 83 ? -10.65100 -11.18300 3.51600 1.000 8.45365 83 VAL A O 1
ATOM 1248 N N . LYS A 1 84 ? -11.75100 -12.61400 4.85200 1.000 7.22718 84 LYS A N 1
ATOM 1249 C CA . LYS A 1 84 ? -13.02800 -11.91900 4.78500 1.000 7.28508 84 LYS A CA 1
ATOM 1250 C C . LYS A 1 84 ? -13.55400 -11.75600 6.20400 1.000 7.26666 84 LYS A C 1
ATOM 1251 O O . LYS A 1 84 ? -13.60600 -12.72300 6.96800 1.000 8.32468 84 LYS A O 1
ATOM 1270 N N . LEU A 1 85 ? -13.95900 -10.54500 6.54100 1.000 7.41668 85 LEU A N 1
ATOM 1271 C CA . LEU A 1 85 ? -14.61700 -10.25300 7.80500 1.000 7.77988 85 LEU A CA 1
ATOM 1272 C C . LEU A 1 85 ? -16.10900 -10.22600 7.52200 1.000 7.95885 85 LEU A C 1
ATOM 1273 O O . LEU A 1 85 ? -16.60500 -9.36100 6.79200 1.000 8.15361 85 LEU A O 1
ATOM 1289 N N . GLU A 1 86 ? -16.82000 -11.19900 8.08900 1.000 8.75105 86 GLU A N 1
ATOM 1290 C CA . GLU A 1 86 ? -18.25600 -11.28900 7.92300 1.000 9.95646 86 GLU A CA 1
ATOM 1291 C C . GLU A 1 86 ? -18.93000 -10.14100 8.65400 1.000 10.55653 86 GLU A C 1
ATOM 1292 O O . GLU A 1 86 ? -18.69600 -9.90700 9.85100 1.000 10.94605 86 GLU A O 1
ATOM 1304 N N . ALA A 1 87 ? -19.80600 -9.45100 7.92400 1.000 11.62245 87 ALA A N 1
ATOM 1305 C CA . ALA A 1 87 ? -20.55500 -8.31900 8.49200 1.000 13.55952 87 ALA A CA 1
ATOM 1306 C C . ALA A 1 87 ? -21.43300 -8.81700 9.62500 1.000 16.11246 87 ALA A C 1
ATOM 1307 O O . ALA A 1 87 ? -21.90500 -9.95200 9.53800 1.000 16.92835 87 ALA A O 1
ATOM 1314 N N . GLU A 1 88 ? -21.62100 -7.99500 10.62400 1.000 17.88372 88 GLU A N 1
ATOM 1315 C CA . GLU A 1 88 ? -22.54300 -8.35000 11.73300 1.000 19.39443 88 GLU A CA 1
ATOM 1316 C C . GLU A 1 88 ? -21.85900 -9.35900 12.67800 1.000 20.19979 88 GLU A C 1
ATOM 1317 O O . GLU A 1 88 ? -21.73700 -8.98800 13.84000 1.000 22.65272 88 GLU A O 1
ATOM 1321 N N . SER A 1 89 ? -21.46800 -10.56800 12.26500 1.000 18.12323 89 SER A N 1
ATOM 1322 C CA . SER A 1 89 ? -20.86500 -11.54800 13.20900 1.000 17.41525 89 SER A CA 1
ATOM 1323 C C . SER A 1 89 ? -19.43900 -11.11200 13.57800 1.000 16.20194 89 SER A C 1
ATOM 1324 O O . SER A 1 89 ? -18.95300 -11.52300 14.64300 1.000 17.15469 89 SER A O 1
ATOM 1332 N N . ASN A 1 90 ? -18.76500 -10.37300 12.69300 1.000 14.54122 90 ASN A N 1
ATOM 1333 C CA . ASN A 1 90 ? -17.36400 -9.99400 12.86100 1.000 14.73598 90 ASN A CA 1
ATOM 1334 C C . ASN A 1 90 ? -16.46100 -11.20800 13.05500 1.000 13.10157 90 ASN A C 1
ATOM 1335 O O . ASN A 1 90 ? -15.43000 -11.11900 13.72200 1.000 14.31224 90 ASN A O 1
ATOM 1346 N N . ASN A 1 91 ? -16.80300 -12.32400 12.40600 1.000 12.88312 91 ASN A N 1
ATOM 1347 C CA . ASN A 1 91 ? -15.91400 -13.47500 12.30800 1.000 13.20948 91 ASN A CA 1
ATOM 1348 C C . ASN A 1 91 ? -15.07400 -13.36600 11.04000 1.000 11.13818 91 ASN A C 1
ATOM 1349 O O . ASN A 1 91 ? -15.59800 -13.04000 9.96100 1.000 11.05922 91 ASN A O 1
ATOM 1360 N N . GLN A 1 92 ? -13.77000 -13.59100 11.18400 1.000 10.13806 92 GLN A N 1
ATOM 1361 C CA . GLN A 1 92 ? -12.87500 -13.67500 10.03900 1.000 9.71169 92 GLN A CA 1
ATOM 1362 C C . GLN A 1 92 ? -12.86600 -15.10100 9.50300 1.000 9.55378 92 GLN A C 1
ATOM 1363 O O . GLN A 1 92 ? -12.71400 -16.05600 10.27600 1.000 11.25661 92 GLN A O 1
ATOM 1377 N N . VAL A 1 93 ? -12.99100 -15.23300 8.18000 1.000 8.42733 93 VAL A N 1
ATOM 1378 C CA . VAL A 1 93 ? -12.80400 -16.50100 7.49200 1.000 8.61945 93 VAL A CA 1
ATOM 1379 C C . VAL A 1 93 ? -11.70400 -16.32200 6.45200 1.000 8.36416 93 VAL A C 1
ATOM 1380 O O . VAL A 1 93 ? -11.40400 -15.21600 6.00000 1.000 8.96160 93 VAL A O 1
ATOM 1393 N N . VAL A 1 94 ? -11.07000 -17.42600 6.10300 1.000 9.20637 94 VAL A N 1
ATOM 1394 C CA . VAL A 1 94 ? -10.08800 -17.46600 5.02800 1.000 9.27480 94 VAL A CA 1
ATOM 1395 C C . VAL A 1 94 ? -10.80900 -17.92300 3.76600 1.000 9.01687 94 VAL A C 1
ATOM 1396 O O . VAL A 1 94 ? -11.44000 -18.98400 3.76500 1.000 10.86709 94 VAL A O 1
ATOM 1409 N N . LEU A 1 95 ? -10.75000 -17.13200 2.70000 1.000 8.26415 95 LEU A N 1
ATOM 1410 C CA . LEU A 1 95 ? -11.39900 -17.53700 1.46300 1.000 8.52207 95 LEU A CA 1
ATOM 1411 C C . LEU A 1 95 ? -10.66300 -18.74100 0.88000 1.000 8.62209 95 LEU A C 1
ATOM 1412 O O . LEU A 1 95 ? -9.43000 -18.83800 0.98800 1.000 9.08793 95 LEU A O 1
ATOM 1428 N N . PRO A 1 96 ? -11.38200 -19.64800 0.22200 1.000 9.08793 96 PRO A N 1
ATOM 1429 C CA . PRO A 1 96 ? -10.78600 -20.91000 -0.23200 1.000 10.20386 96 PRO A CA 1
ATOM 1430 C C . PRO A 1 96 ? -10.02600 -20.81700 -1.55100 1.000 10.03278 96 PRO A C 1
ATOM 1431 O O . PRO A 1 96 ? -10.20700 -21.63300 -2.45400 1.000 12.31727 96 PRO A O 1
ATOM 1442 N N . PHE A 1 97 ? -9.12400 -19.84800 -1.64100 1.000 9.63537 97 PHE A N 1
ATOM 1443 C CA . PHE A 1 97 ? -8.10700 -19.88200 -2.67600 1.000 9.38007 97 PHE A CA 1
ATOM 1444 C C . PHE A 1 97 ? -7.15600 -21.04600 -2.40900 1.000 10.28808 97 PHE A C 1
ATOM 1445 O O . PHE A 1 97 ? -6.86500 -21.39900 -1.26100 1.000 12.70152 97 PHE A O 1
ATOM 1462 N N . THR A 1 98 ? -6.63700 -21.60600 -3.49000 1.000 9.45903 98 THR A N 1
ATOM 1463 C CA . THR A 1 98 ? -5.65800 -22.68400 -3.45100 1.000 9.92751 98 THR A CA 1
ATOM 1464 C C . THR A 1 98 ? -4.37700 -22.22400 -4.12100 1.000 8.88528 98 THR A C 1
ATOM 1465 O O . THR A 1 98 ? -4.39700 -21.72200 -5.25400 1.000 9.03003 98 THR A O 1
ATOM 1476 N N . ASP A 1 99 ? -3.26800 -22.40100 -3.41900 1.000 9.09320 99 ASP A N 1
ATOM 1477 C CA . ASP A 1 99 ? -1.94300 -22.19900 -3.97500 1.000 9.89856 99 ASP A CA 1
ATOM 1478 C C . ASP A 1 99 ? -1.74000 -20.80100 -4.55400 1.000 9.33007 99 ASP A C 1
ATOM 1479 O O . ASP A 1 99 ? -1.08200 -20.62100 -5.58100 1.000 10.84604 99 ASP A O 1
ATOM 1488 N N . ILE A 1 100 ? -2.22300 -19.79900 -3.84200 1.000 10.03805 100 ILE A N 1
ATOM 1489 C CA . ILE A 1 100 ? -1.90900 -18.41900 -4.17500 1.000 11.05659 100 ILE A CA 1
ATOM 1490 C C . ILE A 1 100 ? -0.79400 -17.93800 -3.26800 1.000 11.73299 100 ILE A C 1
ATOM 1491 O O . ILE A 1 100 ? -0.80500 -18.18000 -2.05200 1.000 15.07023 100 ILE A O 1
ATOM 1507 N N . THR A 1 101 ? 0.17500 -17.29000 -3.85600 1.000 9.56430 101 THR A N 1
ATOM 1508 C CA . THR A 1 101 ? 1.29800 -16.71800 -3.14600 1.000 9.18531 101 THR A CA 1
ATOM 1509 C C . THR A 1 101 ? 1.29300 -15.22900 -3.41600 1.000 8.48786 101 THR A C 1
ATOM 1510 O O . THR A 1 101 ? 1.16800 -14.80300 -4.56000 1.000 9.30638 101 THR A O 1
ATOM 1521 N N . ALA A 1 102 ? 1.43700 -14.44600 -2.36700 1.000 8.10887 102 ALA A N 1
ATOM 1522 C CA . ALA A 1 102 ? 1.55500 -12.99500 -2.46000 1.000 8.40890 102 ALA A CA 1
ATOM 1523 C C . ALA A 1 102 ? 0.37200 -12.34700 -3.18100 1.000 7.73514 102 ALA A C 1
ATOM 1524 O O . ALA A 1 102 ? 0.55200 -11.51400 -4.07600 1.000 8.15624 102 ALA A O 1
ATOM 1531 N N . PRO A 1 103 ? -0.86000 -12.62900 -2.75400 1.000 7.36404 103 PRO A N 1
ATOM 1532 C CA . PRO A 1 103 ? -2.00600 -11.86700 -3.27000 1.000 7.49037 103 PRO A CA 1
ATOM 1533 C C . PRO A 1 103 ? -1.86500 -10.40700 -2.86000 1.000 7.10348 103 PRO A C 1
ATOM 1534 O O . PRO A 1 103 ? -1.42200 -10.10300 -1.74900 1.000 7.60354 103 PRO A O 1
ATOM 1545 N N . TRP A 1 104 ? -2.24600 -9.50600 -3.76000 1.000 7.68250 104 TRP A N 1
ATOM 1546 C CA . TRP A 1 104 ? -1.80200 -8.11600 -3.67400 1.000 7.13770 104 TRP A CA 1
ATOM 1547 C C . TRP A 1 104 ? -2.98800 -7.16100 -3.79800 1.000 6.59290 104 TRP A C 1
ATOM 1548 O O . TRP A 1 104 ? -3.53900 -6.70600 -2.78900 1.000 7.59565 104 TRP A O 1
ATOM 1569 N N . GLY A 1 105 ? -3.42000 -6.85100 -5.01900 1.000 6.33760 105 GLY A N 1
ATOM 1570 C CA . GLY A 1 105 ? -4.60900 -6.05500 -5.19300 1.000 6.32181 105 GLY A CA 1
ATOM 1571 C C . GLY A 1 105 ? -5.86400 -6.90100 -5.08200 1.000 6.02441 105 GLY A C 1
ATOM 1572 O O . GLY A 1 105 ? -5.83200 -8.10900 -5.32900 1.000 6.25338 105 GLY A O 1
ATOM 1576 N N . ILE A 1 106 ? -6.98000 -6.25000 -4.72700 1.000 5.89544 106 ILE A N 1
ATOM 1577 C CA . ILE A 1 106 ? -8.25700 -6.94500 -4.64200 1.000 6.05599 106 ILE A CA 1
ATOM 1578 C C . ILE A 1 106 ? -9.37900 -6.05700 -5.14500 1.000 6.07441 106 ILE A C 1
ATOM 1579 O O . ILE A 1 106 ? -9.36800 -4.83100 -4.96100 1.000 6.65606 106 ILE A O 1
ATOM 1595 N N . ALA A 1 107 ? -10.38200 -6.70200 -5.73300 1.000 6.62185 107 ALA A N 1
ATOM 1596 C CA . ALA A 1 107 ? -11.64900 -6.07200 -6.07600 1.000 7.10875 107 ALA A CA 1
ATOM 1597 C C . ALA A 1 107 ? -12.74100 -7.11900 -5.94400 1.000 7.26403 107 ALA A C 1
ATOM 1598 O O . ALA A 1 107 ? -12.49300 -8.30900 -6.13400 1.000 8.02991 107 ALA A O 1
ATOM 1605 N N A VAL A 1 108 ? -13.96000 -6.66900 -5.65600 0.570 7.93779 108 VAL A N 1
ATOM 1606 N N B VAL A 1 108 ? -13.94500 -6.67200 -5.59600 0.430 7.78251 108 VAL A N 1
ATOM 1607 C CA A VAL A 1 108 ? -15.11400 -7.55500 -5.53800 0.570 8.66683 108 VAL A CA 1
ATOM 1608 C CA B VAL A 1 108 ? -15.11800 -7.53900 -5.54400 0.430 8.19309 108 VAL A CA 1
ATOM 1609 C C A VAL A 1 108 ? -16.22600 -6.99700 -6.41600 0.570 9.89066 108 VAL A C 1
ATOM 1610 C C B VAL A 1 108 ? -16.16500 -6.97300 -6.49500 0.430 8.47207 108 VAL A C 1
ATOM 1611 O O A VAL A 1 108 ? -16.54100 -5.80600 -6.33700 0.570 10.97500 108 VAL A O 1
ATOM 1612 O O B VAL A 1 108 ? -16.35800 -5.75600 -6.56500 0.430 9.42218 108 VAL A O 1
ATOM 1637 N N . ASP A 1 109 ? -16.80800 -7.85600 -7.26900 1.000 9.40113 109 ASP A N 1
ATOM 1638 C CA . ASP A 1 109 ? -17.85000 -7.43000 -8.20000 1.000 10.19596 109 ASP A CA 1
ATOM 1639 C C . ASP A 1 109 ? -19.21700 -7.48100 -7.54200 1.000 10.97500 109 ASP A C 1
ATOM 1640 O O . ASP A 1 109 ? -19.35800 -7.85900 -6.37700 1.000 11.29083 109 ASP A O 1
ATOM 1650 N N . GLU A 1 110 ? -20.22900 -7.05800 -8.29800 1.000 11.67508 110 GLU A N 1
ATOM 1651 C CA . GLU A 1 110 ? -21.56400 -6.93500 -7.74700 1.000 12.63046 110 GLU A CA 1
ATOM 1652 C C . GLU A 1 110 ? -22.16200 -8.28300 -7.37100 1.000 12.57519 110 GLU A C 1
ATOM 1653 O O . GLU A 1 110 ? -23.13300 -8.31300 -6.61500 1.000 13.88851 110 GLU A O 1
ATOM 1665 N N . ALA A 1 111 ? -21.61900 -9.38100 -7.88500 1.000 12.81206 111 ALA A N 1
ATOM 1666 C CA . ALA A 1 111 ? -22.06600 -10.71800 -7.53600 1.000 13.74639 111 ALA A CA 1
ATOM 1667 C C . ALA A 1 111 ? -21.35400 -11.28100 -6.32000 1.000 13.91219 111 ALA A C 1
ATOM 1668 O O . ALA A 1 111 ? -21.73200 -12.34900 -5.84400 1.000 16.34406 111 ALA A O 1
ATOM 1675 N N . GLY A 1 112 ? -20.33000 -10.60200 -5.81500 1.000 12.78048 112 GLY A N 1
ATOM 1676 C CA . GLY A 1 112 ? -19.53400 -11.11800 -4.72500 1.000 12.77258 112 GLY A CA 1
ATOM 1677 C C . GLY A 1 112 ? -18.31000 -11.89800 -5.15200 1.000 11.53823 112 GLY A C 1
ATOM 1678 O O . GLY A 1 112 ? -17.61600 -12.46300 -4.30100 1.000 12.65152 112 GLY A O 1
ATOM 1682 N N . THR A 1 113 ? -18.02600 -11.96600 -6.43800 1.000 10.58548 113 THR A N 1
ATOM 1683 C CA . THR A 1 113 ? -16.82200 -12.63400 -6.90100 1.000 10.00909 113 THR A CA 1
ATOM 1684 C C . THR A 1 113 ? -15.61500 -11.79300 -6.52900 1.000 9.00897 113 THR A C 1
ATOM 1685 O O . THR A 1 113 ? -15.64000 -10.57000 -6.65200 1.000 9.35375 113 THR A O 1
ATOM 1696 N N . VAL A 1 114 ? -14.55200 -12.47400 -6.10600 1.000 8.45628 114 VAL A N 1
ATOM 1697 C CA . VAL A 1 114 ? -13.32400 -11.83200 -5.65100 1.000 8.14571 114 VAL A CA 1
ATOM 1698 C C . VAL A 1 114 ? -12.26400 -11.98400 -6.72900 1.000 7.87463 114 VAL A C 1
ATOM 1699 O O . VAL A 1 114 ? -12.08200 -13.07200 -7.27200 1.000 9.49061 114 VAL A O 1
ATOM 1712 N N . TYR A 1 115 ? -11.57400 -10.88900 -7.03600 1.000 7.10612 115 TYR A N 1
ATOM 1713 C CA . TYR A 1 115 ? -10.50200 -10.85800 -8.01300 1.000 7.18770 115 TYR A CA 1
ATOM 1714 C C . TYR A 1 115 ? -9.25900 -10.31700 -7.32700 1.000 6.89820 115 TYR A C 1
ATOM 1715 O O . TYR A 1 115 ? -9.34500 -9.29200 -6.64100 1.000 6.97189 115 TYR A O 1
ATOM 1733 N N . VAL A 1 116 ? -8.11900 -10.97300 -7.52700 1.000 6.49815 116 VAL A N 1
ATOM 1734 C CA . VAL A 1 116 ? -6.87000 -10.49800 -6.94800 1.000 6.31128 116 VAL A CA 1
ATOM 1735 C C . VAL A 1 116 ? -5.76700 -10.49800 -7.99100 1.000 6.59816 116 VAL A C 1
ATOM 1736 O O . VAL A 1 116 ? -5.74900 -11.33000 -8.90500 1.000 7.88779 116 VAL A O 1
ATOM 1749 N N . THR A 1 117 ? -4.82200 -9.56600 -7.84700 1.000 6.40866 117 THR A N 1
ATOM 1750 C CA . THR A 1 117 ? -3.52800 -9.72000 -8.48500 1.000 6.36392 117 THR A CA 1
ATOM 1751 C C . THR A 1 117 ? -2.60500 -10.46800 -7.52800 1.000 6.60342 117 THR A C 1
ATOM 1752 O O . THR A 1 117 ? -2.82500 -10.46700 -6.31400 1.000 7.46405 117 THR A O 1
ATOM 1763 N N . GLU A 1 118 ? -1.58800 -11.11600 -8.06600 1.000 7.25877 118 GLU A N 1
ATOM 1764 C CA . GLU A 1 118 ? -0.63100 -11.80400 -7.21400 1.000 8.15361 118 GLU A CA 1
ATOM 1765 C C . GLU A 1 118 ? 0.76600 -11.59000 -7.76700 1.000 8.75368 118 GLU A C 1
ATOM 1766 O O . GLU A 1 118 ? 1.00100 -11.56400 -8.98200 1.000 9.19321 118 GLU A O 1
ATOM 1778 N N . HIS A 1 119 ? 1.71800 -11.44200 -6.84800 1.000 9.90382 119 HIS A N 1
ATOM 1779 C CA . HIS A 1 119 ? 3.06600 -11.05800 -7.22100 1.000 11.05922 119 HIS A CA 1
ATOM 1780 C C . HIS A 1 119 ? 4.02300 -12.22400 -7.39500 1.000 11.68035 119 HIS A C 1
ATOM 1781 O O . HIS A 1 119 ? 5.17000 -12.00900 -7.81000 1.000 13.88324 119 HIS A O 1
ATOM 1795 N N . ASN A 1 120 ? 3.59400 -13.45100 -7.11600 1.000 10.87499 120 ASN A N 1
ATOM 1796 C CA . ASN A 1 120 ? 4.48300 -14.58000 -7.32800 1.000 11.01448 120 ASN A CA 1
ATOM 1797 C C . ASN A 1 120 ? 4.64200 -14.89100 -8.80900 1.000 10.72234 120 ASN A C 1
ATOM 1798 O O . ASN A 1 120 ? 5.75800 -15.12000 -9.29300 1.000 11.98828 120 ASN A O 1
ATOM 1809 N N . THR A 1 121 ? 3.52600 -14.90400 -9.54300 1.000 10.09068 121 THR A N 1
ATOM 1810 C CA . THR A 1 121 ? 3.53700 -15.18300 -10.96400 1.000 10.14595 121 THR A CA 1
ATOM 1811 C C . THR A 1 121 ? 2.83300 -14.12500 -11.81600 1.000 9.51430 121 THR A C 1
ATOM 1812 O O . THR A 1 121 ? 2.60000 -14.37500 -12.99100 1.000 10.91710 121 THR A O 1
ATOM 1823 N N . ASN A 1 122 ? 2.50100 -12.94400 -11.27300 1.000 9.26690 122 ASN A N 1
ATOM 1824 C CA . ASN A 1 122 ? 2.00400 -11.81900 -12.07300 1.000 9.62221 122 ASN A CA 1
ATOM 1825 C C . ASN A 1 122 ? 0.67500 -12.11500 -12.75500 1.000 9.29322 122 ASN A C 1
ATOM 1826 O O . ASN A 1 122 ? 0.40500 -11.62100 -13.84300 1.000 10.88025 122 ASN A O 1
ATOM 1837 N N A GLN A 1 123 ? -0.18700 -12.88300 -12.10300 0.610 8.14835 123 GLN A N 1
ATOM 1838 N N B GLN A 1 123 ? -0.19500 -12.84600 -12.07700 0.390 9.15110 123 GLN A N 1
ATOM 1839 C CA A GLN A 1 123 ? -1.49000 -13.23300 -12.63400 0.610 8.00622 123 GLN A CA 1
ATOM 1840 C CA B GLN A 1 123 ? -1.48100 -13.22200 -12.63200 0.390 9.80644 123 GLN A CA 1
ATOM 1841 C C A GLN A 1 123 ? -2.61100 -12.48300 -11.91800 0.610 7.40089 123 GLN A C 1
ATOM 1842 C C B GLN A 1 123 ? -2.63400 -12.58400 -11.87000 0.390 8.60366 123 GLN A C 1
ATOM 1843 O O A GLN A 1 123 ? -2.43000 -11.88600 -10.84500 0.610 7.39036 123 GLN A O 1
ATOM 1844 O O B GLN A 1 123 ? -2.49200 -12.13300 -10.72700 0.390 8.43259 123 GLN A O 1
ATOM 1871 N N . VAL A 1 124 ? -3.78500 -12.55400 -12.54200 1.000 7.75093 124 VAL A N 1
ATOM 1872 C CA . VAL A 1 124 ? -5.05600 -12.19900 -11.94500 1.000 7.52722 124 VAL A CA 1
ATOM 1873 C C . VAL A 1 124 ? -5.84100 -13.48800 -11.73500 1.000 7.42457 124 VAL A C 1
ATOM 1874 O O . VAL A 1 124 ? -6.03600 -14.27800 -12.67100 1.000 8.12992 124 VAL A O 1
ATOM 1888 N N . VAL A 1 125 ? -6.30000 -13.68200 -10.50300 1.000 7.54301 125 VAL A N 1
ATOM 1889 C CA . VAL A 1 125 ? -7.03600 -14.86000 -10.08200 1.000 7.90095 125 VAL A CA 1
ATOM 1890 C C . VAL A 1 125 ? -8.43100 -14.43600 -9.65400 1.000 7.66408 125 VAL A C 1
ATOM 1891 O O . VAL A 1 125 ? -8.59700 -13.47700 -8.88900 1.000 8.45628 125 VAL A O 1
ATOM 1904 N N . LYS A 1 126 ? -9.43100 -15.16800 -10.14300 1.000 8.29310 126 LYS A N 1
ATOM 1905 C CA . LYS A 1 126 ? -10.84100 -14.95000 -9.86600 1.000 8.84580 126 LYS A CA 1
ATOM 1906 C C . LYS A 1 126 ? -11.35400 -16.10700 -9.01800 1.000 8.45365 126 LYS A C 1
ATOM 1907 O O . LYS A 1 126 ? -11.04400 -17.26600 -9.29800 1.000 9.40376 126 LYS A O 1
ATOM 1926 N N . LEU A 1 127 ? -12.14200 -15.79300 -7.98800 1.000 8.37469 127 LEU A N 1
ATOM 1927 C CA . LEU A 1 127 ? -12.78400 -16.79900 -7.14400 1.000 8.40101 127 LEU A CA 1
ATOM 1928 C C . LEU A 1 127 ? -14.27200 -16.49600 -7.07000 1.000 8.91423 127 LEU A C 1
ATOM 1929 O O . LEU A 1 127 ? -14.69900 -15.54000 -6.41200 1.000 9.39850 127 LEU A O 1
ATOM 1945 N N . LEU A 1 128 ? -15.05800 -17.31600 -7.75300 1.000 9.89856 128 LEU A N 1
ATOM 1946 C CA . LEU A 1 128 ? -16.51000 -17.23600 -7.68800 1.000 11.55665 128 LEU A CA 1
ATOM 1947 C C . LEU A 1 128 ? -16.99900 -17.69600 -6.33100 1.000 13.16474 128 LEU A C 1
ATOM 1948 O O . LEU A 1 128 ? -16.31800 -18.52300 -5.70200 1.000 14.35698 128 LEU A O 1
ATOM 1965 N N . MET B 1 4 ? -7.67900 -27.68600 -5.55800 1.000 15.74136 4 MET B N 1
ATOM 1966 C CA . MET B 1 4 ? -8.22100 -26.49100 -6.24100 1.000 14.54385 4 MET B CA 1
ATOM 1967 C C . MET B 1 4 ? -9.74200 -26.54500 -6.41500 1.000 13.26738 4 MET B C 1
ATOM 1968 O O . MET B 1 4 ? -10.25800 -27.61800 -6.77900 1.000 15.73083 4 MET B O 1
ATOM 1981 N N . SER B 1 5 ? -10.42100 -25.43100 -6.14800 1.000 11.15660 5 SER B N 1
ATOM 1982 C CA . SER B 1 5 ? -11.89500 -25.32100 -6.46400 1.000 10.22491 5 SER B CA 1
ATOM 1983 C C . SER B 1 5 ? -12.07700 -24.98400 -7.94500 1.000 9.98804 5 SER B C 1
ATOM 1984 O O . SER B 1 5 ? -11.25700 -24.21800 -8.49100 1.000 10.39598 5 SER B O 1
ATOM 1993 N N . ASN B 1 6 ? -13.14900 -25.47500 -8.55800 1.000 9.76433 6 ASN B N 1
ATOM 1994 C CA . ASN B 1 6 ? -13.50700 -25.09100 -9.94700 1.000 10.65391 6 ASN B CA 1
ATOM 1995 C C . ASN B 1 6 ? -13.89500 -23.61500 -9.97000 1.000 10.05647 6 ASN B C 1
ATOM 1996 O O . ASN B 1 6 ? -13.90600 -23.02200 -11.05300 1.000 11.38821 6 ASN B O 1
ATOM 2007 N N . ASN B 1 7 ? -14.21900 -23.03900 -8.82000 1.000 9.48008 7 ASN B N 1
ATOM 2008 C CA . ASN B 1 7 ? -14.55400 -21.63500 -8.73200 1.000 9.82749 7 ASN B CA 1
ATOM 2009 C C . ASN B 1 7 ? -13.34300 -20.73000 -8.88000 1.000 9.10899 7 ASN B C 1
ATOM 2010 O O . ASN B 1 7 ? -13.54500 -19.52100 -9.02000 1.000 9.64853 7 ASN B O 1
ATOM 2021 N N . GLN B 1 8 ? -12.12600 -21.26500 -8.81300 1.000 8.80369 8 GLN B N 1
ATOM 2022 C CA . GLN B 1 8 ? -10.91600 -20.47200 -8.94100 1.000 8.91159 8 GLN B CA 1
ATOM 2023 C C . GLN B 1 8 ? -10.35900 -20.60700 -10.34700 1.000 9.38270 8 GLN B C 1
ATOM 2024 O O . GLN B 1 8 ? -10.07400 -21.72100 -10.79000 1.000 11.03290 8 GLN B O 1
ATOM 2038 N N . THR B 1 9 ? -10.15300 -19.47500 -11.02000 1.000 9.13794 9 THR B N 1
ATOM 2039 C CA . THR B 1 9 ? -9.55600 -19.49500 -12.34200 1.000 9.92751 9 THR B CA 1
ATOM 2040 C C . THR B 1 9 ? -8.56800 -18.34900 -12.49000 1.000 9.38007 9 THR B C 1
ATOM 2041 O O . THR B 1 9 ? -8.67200 -17.32200 -11.82000 1.000 10.58285 9 THR B O 1
ATOM 2052 N N . VAL B 1 10 ? -7.60500 -18.54800 -13.37300 1.000 9.28532 10 VAL B N 1
ATOM 2053 C CA . VAL B 1 10 ? -6.65900 -17.51100 -13.76200 1.000 9.11425 10 VAL B CA 1
ATOM 2054 C C . VAL B 1 10 ? -7.23100 -16.82700 -15.00200 1.000 9.26690 10 VAL B C 1
ATOM 2055 O O . VAL B 1 10 ? -7.52400 -17.48700 -16.00900 1.000 11.06975 10 VAL B O 1
ATOM 2068 N N . LEU B 1 11 ? -7.39100 -15.52100 -14.94700 1.000 8.68525 11 LEU B N 1
ATOM 2069 C CA . LEU B 1 11 ? -7.92400 -14.79500 -16.09200 1.000 8.84843 11 LEU B CA 1
ATOM 2070 C C . LEU B 1 11 ? -6.83000 -14.59700 -17.13800 1.000 8.69578 11 LEU B C 1
ATOM 2071 O O . LEU B 1 11 ? -5.66500 -14.38300 -16.79200 1.000 9.42218 11 LEU B O 1
ATOM 2087 N N . PRO B 1 12 ? -7.17900 -14.66300 -18.43300 1.000 8.93528 12 PRO B N 1
ATOM 2088 C CA . PRO B 1 12 ? -6.17800 -14.66400 -19.51000 1.000 9.49588 12 PRO B CA 1
ATOM 2089 C C . PRO B 1 12 ? -5.62600 -13.29000 -19.88500 1.000 9.15636 12 PRO B C 1
ATOM 2090 O O . PRO B 1 12 ? -5.59600 -12.90600 -21.05600 1.000 10.53811 12 PRO B O 1
ATOM 2101 N N . PHE B 1 13 ? -5.16300 -12.54700 -18.87600 1.000 8.87738 13 PHE B N 1
ATOM 2102 C CA . PHE B 1 13 ? -4.26900 -11.42900 -19.11800 1.000 8.43785 13 PHE B CA 1
ATOM 2103 C C . PHE B 1 13 ? -2.95100 -11.95900 -19.69300 1.000 9.39850 13 PHE B C 1
ATOM 2104 O O . PHE B 1 13 ? -2.66800 -13.16300 -19.65200 1.000 10.95658 13 PHE B O 1
ATOM 2121 N N . ASP B 1 14 ? -2.13600 -11.03800 -20.21600 1.000 9.55641 14 ASP B N 1
ATOM 2122 C CA . ASP B 1 14 ? -0.95200 -11.35300 -21.01000 1.000 10.49073 14 ASP B CA 1
ATOM 2123 C C . ASP B 1 14 ? 0.21000 -10.48600 -20.54900 1.000 9.20900 14 ASP B C 1
ATOM 2124 O O . ASP B 1 14 ? 0.16100 -9.26900 -20.68300 1.000 10.02489 14 ASP B O 1
ATOM 2133 N N . GLY B 1 15 ? 1.27300 -11.10400 -20.03400 1.000 9.76959 15 GLY B N 1
ATOM 2134 C CA . GLY B 1 15 ? 2.51200 -10.36800 -19.85200 1.000 9.48798 15 GLY B CA 1
ATOM 2135 C C . GLY B 1 15 ? 2.48000 -9.27700 -18.80900 1.000 8.62998 15 GLY B C 1
ATOM 2136 O O . GLY B 1 15 ? 3.22500 -8.29200 -18.92600 1.000 9.63273 15 GLY B O 1
ATOM 2140 N N . LEU B 1 16 ? 1.68600 -9.44800 -17.76100 1.000 8.19046 16 LEU B N 1
ATOM 2141 C CA . LEU B 1 16 ? 1.70000 -8.48500 -16.67600 1.000 7.85094 16 LEU B CA 1
ATOM 2142 C C . LEU B 1 16 ? 3.05500 -8.51600 -15.98500 1.000 7.91937 16 LEU B C 1
ATOM 2143 O O . LEU B 1 16 ? 3.72600 -9.54700 -15.93200 1.000 9.27216 16 LEU B O 1
ATOM 2159 N N . ASN B 1 17 ? 3.44600 -7.37200 -15.43500 1.000 8.10360 17 ASN B N 1
ATOM 2160 C CA . ASN B 1 17 ? 4.73100 -7.22200 -14.75400 1.000 8.36942 17 ASN B CA 1
ATOM 2161 C C . ASN B 1 17 ? 4.47500 -6.46000 -13.45900 1.000 8.28784 17 ASN B C 1
ATOM 2162 O O . ASN B 1 17 ? 4.25800 -5.25100 -13.47600 1.000 9.02213 17 ASN B O 1
ATOM 2173 N N . TYR B 1 18 ? 4.44500 -7.18500 -12.34900 1.000 8.46944 18 TYR B N 1
ATOM 2174 C CA . TYR B 1 18 ? 4.21400 -6.59500 -11.03100 1.000 9.44587 18 TYR B CA 1
ATOM 2175 C C . TYR B 1 18 ? 2.87300 -5.86000 -11.01600 1.000 9.25637 18 TYR B C 1
ATOM 2176 O O . TYR B 1 18 ? 2.78200 -4.68700 -10.62700 1.000 10.75918 18 TYR B O 1
ATOM 2194 N N . PRO B 1 19 ? 1.79600 -6.53500 -11.41000 1.000 8.31415 19 PRO B N 1
ATOM 2195 C CA . PRO B 1 19 ? 0.48100 -5.89600 -11.37400 1.000 8.41153 19 PRO B CA 1
ATOM 2196 C C . PRO B 1 19 ? 0.13800 -5.48900 -9.94300 1.000 8.40101 19 PRO B C 1
ATOM 2197 O O . PRO B 1 19 ? 0.43600 -6.20600 -8.98800 1.000 9.52746 19 PRO B O 1
ATOM 2208 N N . GLU B 1 20 ? -0.49900 -4.32900 -9.81300 1.000 7.69566 20 GLU B N 1
ATOM 2209 C CA . GLU B 1 20 ? -0.77900 -3.71300 -8.51500 1.000 7.14823 20 GLU B CA 1
ATOM 2210 C C . GLU B 1 20 ? -2.27700 -3.76700 -8.25100 1.000 6.80871 20 GLU B C 1
ATOM 2211 O O . GLU B 1 20 ? -2.83300 -4.85500 -8.08500 1.000 7.73251 20 GLU B O 1
ATOM 2223 N N . GLY B 1 21 ? -2.95600 -2.62700 -8.21000 1.000 6.56658 21 GLY B N 1
ATOM 2224 C CA . GLY B 1 21 ? -4.38700 -2.64000 -8.02200 1.000 6.52183 21 GLY B CA 1
ATOM 2225 C C . GLY B 1 21 ? -5.13100 -3.15500 -9.24300 1.000 6.38234 21 GLY B C 1
ATOM 2226 O O . GLY B 1 21 ? -4.62500 -3.15900 -10.37100 1.000 6.86924 21 GLY B O 1
ATOM 2231 N N . LEU B 1 22 ? -6.36800 -3.57100 -8.99500 1.000 6.13495 22 LEU B N 1
ATOM 2232 C CA . LEU B 1 22 ? -7.29100 -3.95400 -10.05200 1.000 6.33760 22 LEU B CA 1
ATOM 2233 C C . LEU B 1 22 ? -8.69500 -3.48400 -9.67600 1.000 6.35076 22 LEU B C 1
ATOM 2234 O O . LEU B 1 22 ? -8.98500 -3.15400 -8.51500 1.000 6.67975 22 LEU B O 1
ATOM 2250 N N . ALA B 1 23 ? -9.56000 -3.46700 -10.68300 1.000 6.51657 23 ALA B N 1
ATOM 2251 C CA . ALA B 1 23 ? -10.93200 -3.01300 -10.54000 1.000 6.77713 23 ALA B CA 1
ATOM 2252 C C . ALA B 1 23 ? -11.82800 -3.86500 -11.41800 1.000 6.68501 23 ALA B C 1
ATOM 2253 O O . ALA B 1 23 ? -11.37200 -4.50900 -12.35800 1.000 7.09032 23 ALA B O 1
ATOM 2260 N N . VAL B 1 24 ? -13.11800 -3.85900 -11.11300 1.000 7.11138 24 VAL B N 1
ATOM 2261 C CA . VAL B 1 24 ? -14.09200 -4.59700 -11.90900 1.000 7.69040 24 VAL B CA 1
ATOM 2262 C C . VAL B 1 24 ? -15.32400 -3.71800 -12.07500 1.000 7.97727 24 VAL B C 1
ATOM 2263 O O . VAL B 1 24 ? -15.77000 -3.07200 -11.11400 1.000 9.13267 24 VAL B O 1
ATOM 2276 N N . ASP B 1 25 ? -15.86600 -3.68000 -13.30000 1.000 8.15098 25 ASP B N 1
ATOM 2277 C CA . ASP B 1 25 ? -17.06200 -2.89800 -13.57300 1.000 9.32217 25 ASP B CA 1
ATOM 2278 C C . ASP B 1 25 ? -18.31300 -3.78700 -13.55200 1.000 9.95383 25 ASP B C 1
ATOM 2279 O O . ASP B 1 25 ? -18.24900 -4.99500 -13.32700 1.000 10.04857 25 ASP B O 1
ATOM 2288 N N . THR B 1 26 ? -19.47400 -3.17300 -13.75700 1.000 11.16976 26 THR B N 1
ATOM 228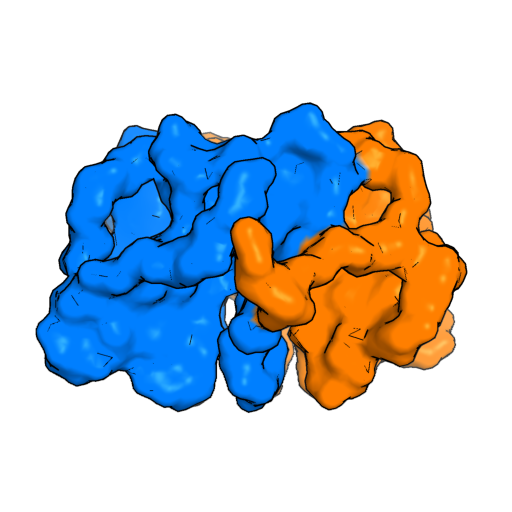9 C CA . THR B 1 26 ? -20.71500 -3.94700 -13.64900 1.000 12.11724 26 THR B CA 1
ATOM 2290 C C . THR B 1 26 ? -20.97800 -4.79000 -14.88200 1.000 11.69614 26 THR B C 1
ATOM 2291 O O . THR B 1 26 ? -21.91900 -5.57900 -14.87400 1.000 12.49360 26 THR B O 1
ATOM 2302 N N . GLN B 1 27 ? -20.15500 -4.65900 -15.91400 1.000 11.44874 27 GLN B N 1
ATOM 2303 C CA . GLN B 1 27 ? -20.16000 -5.58500 -17.03500 1.000 11.90932 27 GLN B CA 1
ATOM 2304 C C . GLN B 1 27 ? -19.20000 -6.75500 -16.82300 1.000 11.47243 27 GLN B C 1
ATOM 2305 O O . GLN B 1 27 ? -19.06100 -7.60500 -17.71200 1.000 12.65941 27 GLN B O 1
ATOM 2319 N N . GLY B 1 28 ? -18.53300 -6.82200 -15.67000 1.000 10.18017 28 GLY B N 1
ATOM 2320 C CA . GLY B 1 28 ? -17.59900 -7.89300 -15.40300 1.000 10.09068 28 GLY B CA 1
ATOM 2321 C C . GLY B 1 28 ? -16.23600 -7.72500 -16.02300 1.000 9.07740 28 GLY B C 1
ATOM 2322 O O . GLY B 1 28 ? -15.42600 -8.66300 -15.96800 1.000 9.45903 28 GLY B O 1
ATOM 2326 N N . ALA B 1 29 ? -15.96100 -6.57900 -16.64100 1.000 8.47207 29 ALA B N 1
ATOM 2327 C CA . ALA B 1 29 ? -14.62600 -6.33900 -17.15900 1.000 8.14308 29 ALA B CA 1
ATOM 2328 C C . ALA B 1 29 ? -13.68700 -6.02700 -15.99900 1.000 7.46142 29 ALA B C 1
ATOM 2329 O O . ALA B 1 29 ? -14.05900 -5.32400 -15.05200 1.000 7.91937 29 ALA B O 1
ATOM 2336 N N . VAL B 1 30 ? -12.46600 -6.55200 -16.09500 1.000 7.49564 30 VAL B N 1
ATOM 2337 C CA . VAL B 1 30 ? -11.44500 -6.42400 -15.06000 1.000 7.00874 30 VAL B CA 1
ATOM 2338 C C . VAL B 1 30 ? -10.32900 -5.53600 -15.59300 1.000 6.87977 30 VAL B C 1
ATOM 2339 O O . VAL B 1 30 ? -9.84100 -5.73300 -16.70900 1.000 7.83252 30 VAL B O 1
ATOM 2352 N N . TYR B 1 31 ? -9.91800 -4.56700 -14.77900 1.000 6.59290 31 TYR B N 1
ATOM 2353 C CA . TYR B 1 31 ? -8.93700 -3.55200 -15.12500 1.000 6.63237 31 TYR B CA 1
ATOM 2354 C C . TYR B 1 31 ? -7.74900 -3.71100 -14.19000 1.000 6.55079 31 TYR B C 1
ATOM 2355 O O . TYR B 1 31 ? -7.95100 -3.87900 -12.98200 1.000 6.86661 31 TYR B O 1
ATOM 2373 N N . VAL B 1 32 ? -6.52000 -3.63600 -14.71100 1.000 6.45604 32 VAL B N 1
ATOM 2374 C CA . VAL B 1 32 ? -5.32200 -3.87100 -13.91800 1.000 6.46656 32 VAL B CA 1
ATOM 2375 C C . VAL B 1 32 ? -4.32900 -2.74200 -14.12100 1.000 6.41130 32 VAL B C 1
ATOM 2376 O O . VAL B 1 32 ? -4.02200 -2.37500 -15.26100 1.000 6.75607 32 VAL B O 1
ATOM 2389 N N . ALA B 1 33 ? -3.80500 -2.21900 -13.00600 1.000 6.24022 33 ALA B N 1
ATOM 2390 C CA . ALA B 1 33 ? -2.67400 -1.29200 -13.03400 1.000 6.55868 33 ALA B CA 1
ATOM 2391 C C . ALA B 1 33 ? -1.40900 -2.12600 -13.18700 1.000 6.55868 33 ALA B C 1
ATOM 2392 O O . ALA B 1 33 ? -0.89500 -2.70300 -12.22400 1.000 7.25877 33 ALA B O 1
ATOM 2399 N N . ASP B 1 34 ? -0.91900 -2.20900 -14.42100 1.000 6.85345 34 ASP B N 1
ATOM 2400 C CA . ASP B 1 34 ? 0.20200 -3.07500 -14.77000 1.000 7.06927 34 ASP B CA 1
ATOM 2401 C C . ASP B 1 34 ? 1.48700 -2.26300 -14.63200 1.000 7.20086 34 ASP B C 1
ATOM 2402 O O . ASP B 1 34 ? 2.06400 -1.75100 -15.59200 1.000 7.52459 34 ASP B O 1
ATOM 2411 N N . ARG B 1 35 ? 1.92300 -2.12800 -13.37700 1.000 7.50616 35 ARG B N 1
ATOM 2412 C CA . ARG B 1 35 ? 2.93800 -1.15700 -12.98800 1.000 7.87200 35 ARG B CA 1
ATOM 2413 C C . ARG B 1 35 ? 4.20200 -1.28900 -13.82300 1.000 7.88252 35 ARG B C 1
ATOM 2414 O O . ARG B 1 35 ? 4.76400 -0.28900 -14.28900 1.000 8.20362 35 ARG B O 1
ATOM 2435 N N . GLY B 1 36 ? 4.69700 -2.51600 -13.97000 1.000 8.13255 36 GLY B N 1
ATOM 2436 C CA . GLY B 1 36 ? 5.96500 -2.75500 -14.63500 1.000 8.91686 36 GLY B CA 1
ATOM 2437 C C . GLY B 1 36 ? 5.93600 -2.54800 -16.13500 1.000 9.27216 36 GLY B C 1
ATOM 2438 O O . GLY B 1 36 ? 6.99600 -2.55200 -16.76400 1.000 10.88288 36 GLY B O 1
ATOM 2442 N N . ASN B 1 37 ? 4.75800 -2.37600 -16.72000 1.000 8.48786 37 ASN B N 1
ATOM 2443 C CA . ASN B 1 37 ? 4.60900 -2.04000 -18.12700 1.000 8.62735 37 ASN B CA 1
ATOM 2444 C C . ASN B 1 37 ? 4.01800 -0.65800 -18.34300 1.000 8.18519 37 ASN B C 1
ATOM 2445 O O . ASN B 1 37 ? 3.68100 -0.32500 -19.48300 1.000 8.87738 37 ASN B O 1
ATOM 2456 N N . ASN B 1 38 ? 3.87800 0.15400 -17.29000 1.000 7.92200 38 ASN B N 1
ATOM 2457 C CA . ASN B 1 38 ? 3.39700 1.52100 -17.44300 1.000 7.89305 38 ASN B CA 1
ATOM 2458 C C . ASN B 1 38 ? 2.10500 1.57700 -18.25500 1.000 7.61144 38 ASN B C 1
ATOM 2459 O O . ASN B 1 38 ? 1.94300 2.40200 -19.16000 1.000 8.45628 38 ASN B O 1
ATOM 2470 N N . ARG B 1 39 ? 1.14100 0.72400 -17.89200 1.000 7.11927 39 ARG B N 1
ATOM 2471 C CA . ARG B 1 39 ? -0.10100 0.67000 -18.64400 1.000 7.16665 39 ARG B CA 1
ATOM 2472 C C . ARG B 1 39 ? -1.21900 0.17300 -17.74500 1.000 6.78766 39 ARG B C 1
ATOM 2473 O O . ARG B 1 39 ? -0.97900 -0.43800 -16.69600 1.000 6.93767 39 ARG B O 1
ATOM 2494 N N . VAL B 1 40 ? -2.44500 0.42800 -18.19800 1.000 6.68238 40 VAL B N 1
ATOM 2495 C CA . VAL B 1 40 ? -3.65300 -0.13800 -17.61800 1.000 6.62448 40 VAL B CA 1
ATOM 2496 C C . VAL B 1 40 ? -4.26700 -1.05300 -18.67300 1.000 6.52447 40 VAL B C 1
ATOM 2497 O O . VAL B 1 40 ? -4.47100 -0.63100 -19.82300 1.000 7.43510 40 VAL B O 1
ATOM 2510 N N A VAL B 1 41 ? -4.50800 -2.30500 -18.31100 0.720 6.57447 41 VAL B N 1
ATOM 2511 N N B VAL B 1 41 ? -4.62300 -2.26800 -18.25000 0.280 7.02716 41 VAL B N 1
ATOM 2512 C CA A VAL B 1 41 ? -5.12500 -3.25900 -19.21900 0.720 6.94031 41 VAL B CA 1
ATOM 2513 C CA B VAL B 1 41 ? -5.09900 -3.34000 -19.11400 0.280 7.49300 41 VAL B CA 1
ATOM 2514 C C A VAL B 1 41 ? -6.51500 -3.61100 -18.70700 0.720 7.30877 41 VAL B C 1
ATOM 2515 C C B VAL B 1 41 ? -6.49600 -3.75700 -18.67500 0.280 7.30088 41 VAL B C 1
ATOM 2516 O O A VAL B 1 41 ? -6.78900 -3.59000 -17.50000 0.720 8.11676 41 VAL B O 1
ATOM 2517 O O B VAL B 1 41 ? -6.74200 -3.97000 -17.48200 0.280 7.15875 41 VAL B O 1
ATOM 2542 N N . LYS B 1 42 ? -7.39400 -3.93200 -19.64500 1.000 7.67197 42 LYS B N 1
ATOM 2543 C CA . LYS B 1 42 ? -8.77900 -4.29800 -19.38800 1.000 7.91937 42 LYS B CA 1
ATOM 2544 C C . LYS B 1 42 ? -9.08600 -5.61400 -20.08200 1.000 8.19309 42 LYS B C 1
ATOM 2545 O O . LYS B 1 42 ? -8.78100 -5.77200 -21.26500 1.000 10.50389 42 LYS B O 1
ATOM 2565 N N . LEU B 1 43 ? -9.72300 -6.54300 -19.38400 1.000 7.94043 43 LEU B N 1
ATOM 2566 C CA . LEU B 1 43 ? -10.16300 -7.79900 -19.97700 1.000 8.20098 43 LEU B CA 1
ATOM 2567 C C . LEU B 1 43 ? -11.67800 -7.84900 -19.85900 1.000 9.17478 43 LEU B C 1
ATOM 2568 O O . LEU B 1 43 ? -12.22600 -7.91000 -18.75500 1.000 9.58010 43 LEU B O 1
ATOM 2584 N N . ALA B 1 44 ? -12.36500 -7.79500 -20.98600 1.000 10.34598 44 ALA B N 1
ATOM 2585 C CA . ALA B 1 44 ? -13.80700 -7.95100 -20.97700 1.000 11.63297 44 ALA B CA 1
ATOM 2586 C C . ALA B 1 44 ? -14.17100 -9.36100 -20.52500 1.000 12.45412 44 ALA B C 1
ATOM 2587 O O . ALA B 1 44 ? -13.42200 -10.31800 -20.73400 1.000 12.93313 44 ALA B O 1
ATOM 2594 N N . ALA B 1 45 ? -15.33700 -9.49100 -19.90000 1.000 13.81218 45 ALA B N 1
ATOM 2595 C CA . ALA B 1 45 ? -15.74400 -10.78900 -19.38200 1.000 14.87284 45 ALA B CA 1
ATOM 2596 C C . ALA B 1 45 ? -15.80700 -11.80900 -20.51000 1.000 15.40185 45 ALA B C 1
ATOM 2597 O O . ALA B 1 45 ? -16.47000 -11.58700 -21.52700 1.000 16.14141 45 ALA B O 1
ATOM 2604 N N . GLY B 1 46 ? -15.12400 -12.93600 -20.32100 1.000 15.77821 46 GLY B N 1
ATOM 2605 C CA . GLY B 1 46 ? -15.08700 -13.98800 -21.31000 1.000 16.21247 46 GLY B CA 1
ATOM 2606 C C . GLY B 1 46 ? -14.08200 -13.81100 -22.42800 1.000 15.77031 46 GLY B C 1
ATOM 2607 O O . GLY B 1 46 ? -13.91300 -14.73300 -23.23200 1.000 17.28892 46 GLY B O 1
ATOM 2611 N N A SER B 1 47 ? -13.42700 -12.65700 -22.53200 0.760 13.88061 47 SER B N 1
ATOM 2612 N N B SER B 1 47 ? -13.40200 -12.67600 -22.50100 0.240 14.97285 47 SER B N 1
ATOM 2613 C CA A SER B 1 47 ? -12.44900 -12.44400 -23.59000 0.760 12.90944 47 SER B CA 1
ATOM 2614 C CA B SER B 1 47 ? -12.44400 -12.44000 -23.56700 0.240 14.30435 47 SER B CA 1
ATOM 2615 C C A SER B 1 47 ? -11.14800 -13.17700 -23.28400 0.760 12.40938 47 SER B C 1
ATOM 2616 C C B SER B 1 47 ? -11.12600 -13.14500 -23.27400 0.240 13.62269 47 SER B C 1
ATOM 2617 O O A SER B 1 47 ? -10.76800 -13.37000 -22.12900 0.760 12.25673 47 SER B O 1
ATOM 2618 O O B SER B 1 47 ? -10.73000 -13.31900 -22.12000 0.240 13.58058 47 SER B O 1
ATOM 2633 N N . LYS B 1 48 ? -10.46700 -13.55700 -24.32400 1.000 13.25685 48 LYS B N 1
ATOM 2634 C CA . LYS B 1 48 ? -9.07800 -14.10300 -24.22200 1.000 13.70954 48 LYS B CA 1
ATOM 2635 C C . LYS B 1 48 ? -8.03800 -13.06900 -24.66800 1.000 11.99354 48 LYS B C 1
ATOM 2636 O O . LYS B 1 48 ? -6.84700 -13.37900 -24.61900 1.000 13.78060 48 LYS B O 1
ATOM 2644 N N . THR B 1 49 ? -8.47500 -11.87900 -25.08700 1.000 10.36966 49 THR B N 1
ATOM 2645 C CA . THR B 1 49 ? -7.56000 -10.80300 -25.52600 1.000 9.66695 49 THR B CA 1
ATOM 2646 C C . THR B 1 49 ? -7.76600 -9.58900 -24.64000 1.000 9.28532 49 THR B C 1
ATOM 2647 O O . THR B 1 49 ? -8.84800 -8.99100 -24.68900 1.000 10.75655 49 THR B O 1
ATOM 2658 N N . GLN B 1 50 ? -6.75300 -9.24400 -23.86200 1.000 8.58261 50 GLN B N 1
ATOM 2659 C CA . GLN B 1 50 ? 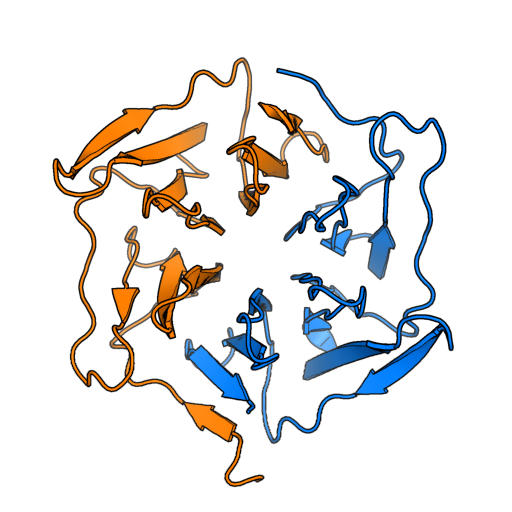-6.82200 -8.02200 -23.04600 1.000 8.61682 50 GLN B CA 1
ATOM 2660 C C . GLN B 1 50 ? -6.65900 -6.80500 -23.95200 1.000 7.92200 50 GLN B C 1
ATOM 2661 O O . GLN B 1 50 ? -6.10400 -6.92600 -25.06300 1.000 8.46680 50 GLN B O 1
ATOM 2675 N N . THR B 1 51 ? -7.10500 -5.67300 -23.45500 1.000 7.98254 51 THR B N 1
ATOM 2676 C CA . THR B 1 51 ? -7.05800 -4.39000 -24.14200 1.000 8.02201 51 THR B CA 1
ATOM 2677 C C . THR B 1 51 ? -6.22100 -3.39900 -23.34800 1.000 7.50616 51 THR B C 1
ATOM 2678 O O . THR B 1 51 ? -6.51900 -3.12100 -22.18400 1.000 8.52997 51 THR B O 1
ATOM 2689 N N . VAL B 1 52 ? -5.20300 -2.82700 -23.97600 1.000 7.24297 52 VAL B N 1
ATOM 2690 C CA . VAL B 1 52 ? -4.45200 -1.74600 -23.35400 1.000 7.18507 52 VAL B CA 1
ATOM 2691 C C . VAL B 1 52 ? -5.24500 -0.46000 -23.52900 1.000 6.98242 52 VAL B C 1
ATOM 2692 O O . VAL B 1 52 ? -5.57200 -0.06100 -24.65800 1.000 7.84831 52 VAL B O 1
ATOM 2705 N N . LEU B 1 53 ? -5.55600 0.20000 -22.41300 1.000 6.69554 53 LEU B N 1
ATOM 2706 C CA . LEU B 1 53 ? -6.35700 1.40600 -22.46000 1.000 6.74291 53 LEU B CA 1
ATOM 2707 C C . LEU B 1 53 ? -5.52600 2.60500 -22.90900 1.000 6.66659 53 LEU B C 1
ATOM 2708 O O . LEU B 1 53 ? -4.30300 2.63900 -22.71000 1.000 7.18507 53 LEU B O 1
ATOM 2724 N N . PRO B 1 54 ? -6.17700 3.61400 -23.49800 1.000 6.80871 54 PRO B N 1
ATOM 2725 C CA . PRO B 1 54 ? -5.47100 4.76400 -24.07800 1.000 7.24824 54 PRO B CA 1
ATOM 2726 C C . PRO B 1 54 ? -5.07700 5.85300 -23.07100 1.000 7.31930 54 PRO B C 1
ATOM 2727 O O . PRO B 1 54 ? -5.24400 7.04700 -23.31500 1.000 8.42996 54 PRO B O 1
ATOM 2738 N N . PHE B 1 55 ? -4.48400 5.43900 -21.94800 1.000 7.67724 55 PHE B N 1
ATOM 2739 C CA . PHE B 1 55 ? -3.68000 6.37600 -21.17800 1.000 7.66671 55 PHE B CA 1
ATOM 2740 C C . PHE B 1 55 ? -2.35000 6.58700 -21.89200 1.000 8.34574 55 PHE B C 1
ATOM 2741 O O . PHE B 1 55 ? -1.87600 5.71100 -22.62000 1.000 9.12741 55 PHE B O 1
ATOM 2758 N N . THR B 1 56 ? -1.71400 7.72800 -21.65000 1.000 8.66156 56 THR B N 1
ATOM 2759 C CA . THR B 1 56 ? -0.37600 7.96900 -22.16500 1.000 9.06951 56 THR B CA 1
ATOM 2760 C C . THR B 1 56 ? 0.51400 8.49200 -21.04500 1.000 9.25900 56 THR B C 1
ATOM 2761 O O . THR B 1 56 ? 0.06100 9.15200 -20.10700 1.000 9.88540 56 THR B O 1
ATOM 2772 N N . GLY B 1 57 ? 1.80300 8.20900 -21.18000 1.000 9.75380 57 GLY B N 1
ATOM 2773 C CA . GLY B 1 57 ? 2.79200 8.81000 -20.31600 1.000 9.89856 57 GLY B CA 1
ATOM 2774 C C . GLY B 1 57 ? 2.76000 8.35500 -18.87400 1.000 9.80381 57 GLY B C 1
ATOM 2775 O O . GLY B 1 57 ? 3.22200 9.09500 -18.01200 1.000 11.41453 57 GLY B O 1
ATOM 2779 N N . LEU B 1 58 ? 2.29100 7.14500 -18.58800 1.000 9.29059 58 LEU B N 1
ATOM 2780 C CA . LEU B 1 58 ? 2.28100 6.65600 -17.21500 1.000 8.80632 58 LEU B CA 1
ATOM 2781 C C . LEU B 1 58 ? 3.68000 6.24500 -16.78000 1.000 9.13531 58 LEU B C 1
ATOM 2782 O O . LEU B 1 58 ? 4.50700 5.79300 -17.57700 1.000 10.06436 58 LEU B O 1
ATOM 2798 N N . ASN B 1 59 ? 3.93100 6.40100 -15.47700 1.000 9.13794 59 ASN B N 1
ATOM 2799 C CA . ASN B 1 59 ? 5.17900 5.97300 -14.83300 1.000 10.14859 59 ASN B CA 1
ATOM 2800 C C . ASN B 1 59 ? 4.80400 5.32200 -13.49600 1.000 9.29848 59 ASN B C 1
ATOM 2801 O O . ASN B 1 59 ? 4.53200 6.02200 -12.52700 1.000 9.80381 59 ASN B O 1
ATOM 2812 N N . ASP B 1 60 ? 4.75700 4.00000 -13.50500 1.000 9.62221 60 ASP B N 1
ATOM 2813 C CA . ASP B 1 60 ? 4.46800 3.19500 -12.31100 1.000 9.76433 60 ASP B CA 1
ATOM 2814 C C . ASP B 1 60 ? 3.03000 3.36000 -11.82900 1.000 9.16426 60 ASP B C 1
ATOM 2815 O O . ASP B 1 60 ? 2.78100 3.72600 -10.66600 1.000 10.36966 60 ASP B O 1
ATOM 2824 N N . PRO B 1 61 ? 2.05000 3.06900 -12.68100 1.000 7.59565 61 PRO B N 1
ATOM 2825 C CA . PRO B 1 61 ? 0.66100 3.11100 -12.21900 1.000 7.89305 61 PRO B CA 1
ATOM 2826 C C . PRO B 1 61 ? 0.43300 2.03800 -11.15600 1.000 7.32456 61 PRO B C 1
ATOM 2827 O O . PRO B 1 61 ? 0.79300 0.87600 -11.34200 1.000 8.19309 61 PRO B O 1
ATOM 2838 N N A ASP B 1 62 ? -0.20200 2.43000 -10.04200 0.790 6.72975 62 ASP B N 1
ATOM 2839 N N B ASP B 1 62 ? -0.18800 2.42200 -10.03900 0.210 7.96411 62 ASP B N 1
ATOM 2840 C CA A ASP B 1 62 ? -0.33700 1.51800 -8.91000 0.790 6.41656 62 ASP B CA 1
ATOM 2841 C CA B ASP B 1 62 ? -0.33800 1.49000 -8.93000 0.210 8.63525 62 ASP B CA 1
ATOM 2842 C C A ASP B 1 62 ? -1.76900 1.16600 -8.54900 0.790 6.41393 62 ASP B C 1
ATOM 2843 C C B ASP B 1 62 ? -1.77100 1.16700 -8.54000 0.210 7.66671 62 ASP B C 1
ATOM 2844 O O A ASP B 1 62 ? -1.97100 0.17900 -7.83500 0.790 7.27982 62 ASP B O 1
ATOM 2845 O O B ASP B 1 62 ? -1.98200 0.20000 -7.79800 0.210 8.13782 62 ASP B O 1
ATOM 2862 N N . GLY B 1 63 ? -2.74600 1.93200 -8.99600 1.000 6.58500 63 GLY B N 1
ATOM 2863 C CA . GLY B 1 63 ? -4.11900 1.68900 -8.62100 1.000 6.60342 63 GLY B CA 1
ATOM 2864 C C . GLY B 1 63 ? -5.03400 2.08700 -9.75000 1.000 6.14284 63 GLY B C 1
ATOM 2865 O O . GLY B 1 63 ? -4.73400 3.00700 -10.51000 1.000 6.57447 63 GLY B O 1
ATOM 2870 N N . VAL B 1 64 ? -6.16100 1.38900 -9.84600 1.000 6.14811 64 VAL B N 1
ATOM 2871 C CA . VAL B 1 64 ? -7.18700 1.69700 -10.83500 1.000 6.12442 64 VAL B CA 1
ATOM 2872 C C . VAL B 1 64 ? -8.56700 1.58500 -10.19900 1.000 6.39287 64 VAL B C 1
ATOM 2873 O O . VAL B 1 64 ? -8.83200 0.72700 -9.35200 1.000 6.99821 64 VAL B O 1
ATOM 2886 N N . ALA B 1 65 ? -9.46900 2.45300 -10.65500 1.000 6.55342 65 ALA B N 1
ATOM 2887 C CA . ALA B 1 65 ? -10.86300 2.42100 -10.24800 1.000 6.95347 65 ALA B CA 1
ATOM 2888 C C . ALA B 1 65 ? -11.71000 2.76900 -11.46400 1.000 7.85621 65 ALA B C 1
ATOM 2889 O O . ALA B 1 65 ? -11.24800 3.43900 -12.38200 1.000 8.66946 65 ALA B O 1
ATOM 2897 N N A VAL B 1 66 ? -12.96100 2.31700 -11.46500 0.450 8.28520 66 VAL B N 1
ATOM 2898 N N B VAL B 1 66 ? -12.94900 2.30700 -11.45900 0.550 8.08781 66 VAL B N 1
ATOM 2899 C CA A VAL B 1 66 ? -13.87300 2.57100 -12.58200 0.450 8.99055 66 VAL B CA 1
ATOM 2900 C CA B VAL B 1 66 ? -13.88600 2.59500 -12.53700 0.550 8.58261 66 VAL B CA 1
ATOM 2901 C C A VAL B 1 66 ? -15.21600 2.99400 -11.99600 0.450 10.51968 66 VAL B C 1
ATOM 2902 C C B VAL B 1 66 ? -15.17300 3.07200 -11.89000 0.550 9.65379 66 VAL B C 1
ATOM 2903 O O A VAL B 1 66 ? -15.78600 2.26300 -11.18200 0.450 10.92499 66 VAL B O 1
ATOM 2904 O O B VAL B 1 66 ? -15.65800 2.45400 -10.93800 0.550 10.15122 66 VAL B O 1
ATOM 2929 N N . ASP B 1 67 ? -15.72000 4.17800 -12.38500 1.000 10.82235 67 ASP B N 1
ATOM 2930 C CA . ASP B 1 67 ? -16.95000 4.73100 -11.83600 1.000 12.43307 67 ASP B CA 1
ATOM 2931 C C . ASP B 1 67 ? -18.15800 4.18200 -12.57400 1.000 14.15959 67 ASP B C 1
ATOM 2932 O O . ASP B 1 67 ? -18.04700 3.41600 -13.52900 1.000 14.82283 67 ASP B O 1
ATOM 2942 N N . ASN B 1 68 ? -19.34100 4.57300 -12.11500 1.000 15.42553 68 ASN B N 1
ATOM 2943 C CA . ASN B 1 68 ? -20.56600 4.02600 -12.68500 1.000 16.79412 68 ASN B CA 1
ATOM 2944 C C . ASN B 1 68 ? -20.89400 4.60000 -14.05100 1.000 17.37050 68 ASN B C 1
ATOM 2945 O O . ASN B 1 68 ? -21.85300 4.14500 -14.67600 1.000 19.10229 68 ASN B O 1
ATOM 2956 N N . SER B 1 69 ? -20.12800 5.56100 -14.54000 1.000 16.45987 69 SER B N 1
ATOM 2957 C CA . SER B 1 69 ? -20.25800 6.01900 -15.91200 1.000 16.17036 69 SER B CA 1
ATOM 2958 C C . SER B 1 69 ? -19.20100 5.41700 -16.82700 1.000 15.34921 69 SER B C 1
ATOM 2959 O O . SER B 1 69 ? -19.16900 5.73500 -18.01800 1.000 16.42565 69 SER B O 1
ATOM 2967 N N . GLY B 1 70 ? -18.33800 4.54500 -16.30800 1.000 13.72270 70 GLY B N 1
ATOM 2968 C CA . GLY B 1 70 ? -17.30400 3.92300 -17.11400 1.000 13.02261 70 GLY B CA 1
ATOM 2969 C C . GLY B 1 70 ? -16.03400 4.72200 -17.24300 1.000 10.81972 70 GLY B C 1
ATOM 2970 O O . GLY B 1 70 ? -15.14200 4.32200 -18.00200 1.000 11.45400 70 GLY B O 1
ATOM 2974 N N . ASN B 1 71 ? -15.91200 5.83500 -16.53600 1.000 9.49061 71 ASN B N 1
ATOM 2975 C CA . ASN B 1 71 ? -14.63500 6.52500 -16.50800 1.000 8.58524 71 ASN B CA 1
ATOM 2976 C C . ASN B 1 71 ? -13.64200 5.69200 -15.70400 1.000 7.90621 71 ASN B C 1
ATOM 2977 O O . ASN B 1 71 ? -14.00800 5.07600 -14.69900 1.000 8.93791 71 ASN B O 1
ATOM 2988 N N . VAL B 1 72 ? -12.38400 5.68700 -16.14100 1.000 7.12717 72 VAL B N 1
ATOM 2989 C CA . VAL B 1 72 ? -11.33400 4.89200 -15.51500 1.000 7.08506 72 VAL B CA 1
ATOM 2990 C C . VAL B 1 72 ? -10.32500 5.85200 -14.89900 1.000 7.12980 72 VAL B C 1
ATOM 2991 O O . VAL B 1 72 ? -9.88300 6.79500 -15.55200 1.000 8.61156 72 VAL B O 1
ATOM 3004 N N . TYR B 1 73 ? -9.94900 5.60400 -13.65300 1.000 6.99558 73 TYR B N 1
ATOM 3005 C CA . TYR B 1 73 ? -9.03000 6.44900 -12.91200 1.000 7.09296 73 TYR B CA 1
ATOM 3006 C C . TYR B 1 73 ? -7.79400 5.63700 -12.56200 1.000 6.85082 73 TYR B C 1
ATOM 3007 O O . TYR B 1 73 ? -7.91400 4.50300 -12.09500 1.000 7.69040 73 TYR B O 1
ATOM 3025 N N . VAL B 1 74 ? -6.61500 6.22600 -12.75300 1.000 6.57447 74 VAL B N 1
ATOM 3026 C CA . VAL B 1 74 ? -5.36100 5.56000 -12.43400 1.000 6.42182 74 VAL B CA 1
ATOM 3027 C C . VAL B 1 74 ? -4.50800 6.47400 -11.57400 1.000 6.42709 74 VAL B C 1
ATOM 3028 O O . VAL B 1 74 ? -4.39000 7.67700 -11.83500 1.000 7.06137 74 VAL B O 1
ATOM 3041 N N . THR B 1 75 ? -3.87100 5.89800 -10.55600 1.000 6.39814 75 THR B N 1
ATOM 3042 C CA . THR B 1 75 ? -2.82100 6.59500 -9.82300 1.000 6.78502 75 THR B CA 1
ATOM 3043 C C . THR B 1 75 ? -1.51400 6.43500 -10.58900 1.000 7.17981 75 THR B C 1
ATOM 3044 O O . THR B 1 75 ? -0.93000 5.34900 -10.67500 1.000 8.19572 75 THR B O 1
ATOM 3055 N N . ASP B 1 76 ? -1.06000 7.53200 -11.19200 1.000 7.54038 76 ASP B N 1
ATOM 3056 C CA . ASP B 1 76 ? 0.17200 7.53900 -11.96700 1.000 7.97464 76 ASP B CA 1
ATOM 3057 C C . ASP B 1 76 ? 1.29000 7.94100 -11.01000 1.000 8.08255 76 ASP B C 1
ATOM 3058 O O . ASP B 1 76 ? 1.76600 9.07700 -10.98000 1.000 8.88791 76 ASP B O 1
ATOM 3067 N N . THR B 1 77 ? 1.61700 6.98300 -10.14200 1.000 8.18782 77 THR B N 1
ATOM 3068 C CA . THR B 1 77 ? 2.37200 7.28100 -8.91200 1.000 8.59840 77 THR B CA 1
ATOM 3069 C C . THR B 1 77 ? 3.62400 8.11100 -9.13500 1.000 9.06424 77 THR B C 1
ATOM 3070 O O . THR B 1 77 ? 3.80200 9.09300 -8.42900 1.000 10.15122 77 THR B O 1
ATOM 3081 N N . ASP B 1 78 ? 4.47700 7.69700 -10.06400 1.000 9.71432 78 ASP B N 1
ATOM 3082 C CA . ASP B 1 78 ? 5.80900 8.33200 -10.18500 1.000 11.16976 78 ASP B CA 1
ATOM 3083 C C . ASP B 1 78 ? 5.74900 9.55400 -11.09400 1.000 11.56718 78 ASP B C 1
ATOM 3084 O O . ASP B 1 78 ? 6.83000 10.10700 -11.37700 1.000 13.57268 78 ASP B O 1
ATOM 3093 N N . ASN B 1 79 ? 4.56100 9.95700 -11.54000 1.000 10.68812 79 ASN B N 1
ATOM 3094 C CA . ASN B 1 79 ? 4.34200 11.28700 -12.14600 1.000 10.95394 79 ASN B CA 1
ATOM 3095 C C . ASN B 1 79 ? 3.53300 12.13100 -11.15200 1.000 10.88552 79 ASN B C 1
ATOM 3096 O O . ASN B 1 79 ? 3.09200 13.20800 -11.53800 1.000 11.86984 79 ASN B O 1
ATOM 3107 N N . ASN B 1 80 ? 3.29600 11.64700 -9.92200 1.000 10.44336 80 ASN B N 1
ATOM 3108 C CA . ASN B 1 80 ? 2.62800 12.43200 -8.88900 1.000 11.14871 80 ASN B CA 1
ATOM 3109 C C . ASN B 1 80 ? 1.30400 13.00600 -9.38400 1.000 10.74076 80 ASN B C 1
ATOM 3110 O O . ASN B 1 80 ? 0.99600 14.17500 -9.17800 1.000 12.10145 80 ASN B O 1
ATOM 3121 N N . ARG B 1 81 ? 0.48200 12.15200 -10.00400 1.000 9.51167 81 ARG B N 1
ATOM 3122 C CA . ARG B 1 81 ? -0.79000 12.61800 -10.53800 1.000 9.32480 81 ARG B CA 1
ATOM 3123 C C . ARG B 1 81 ? -1.77700 11.46300 -10.60600 1.000 8.41417 81 ARG B C 1
ATOM 3124 O O . ARG B 1 81 ? -1.38800 10.29600 -10.58900 1.000 8.57734 81 ARG B O 1
ATOM 3145 N N . VAL B 1 82 ? -3.05800 11.81800 -10.70800 1.000 8.14045 82 VAL B N 1
ATOM 3146 C CA . VAL B 1 82 ? -4.14100 10.87600 -10.95300 1.000 8.16414 82 VAL B CA 1
ATOM 3147 C C . VAL B 1 82 ? -4.78400 11.26700 -12.27000 1.000 9.03003 82 VAL B C 1
ATOM 3148 O O . VAL B 1 82 ? -5.13100 12.44100 -12.45300 1.000 11.27504 82 VAL B O 1
ATOM 3161 N N . VAL B 1 83 ? -4.93900 10.29300 -13.17600 1.000 8.34047 83 VAL B N 1
ATOM 3162 C CA . VAL B 1 83 ? -5.47000 10.53400 -14.51300 1.000 8.66156 83 VAL B CA 1
ATOM 3163 C C . VAL B 1 83 ? -6.82200 9.84300 -14.64500 1.000 7.81409 83 VAL B C 1
ATOM 3164 O O . VAL B 1 83 ? -6.96300 8.66300 -14.30100 1.000 8.01149 83 VAL B O 1
ATOM 3177 N N . LYS B 1 84 ? -7.80000 10.58300 -15.16000 1.000 7.95622 84 LYS B N 1
ATOM 3178 C CA . LYS B 1 84 ? -9.11500 10.07300 -15.50000 1.000 7.97201 84 LYS B CA 1
ATOM 3179 C C . LYS B 1 84 ? -9.20300 9.91500 -17.01300 1.000 7.80094 84 LYS B C 1
ATOM 3180 O O . LYS B 1 84 ? -8.92100 10.85800 -17.75900 1.000 9.39850 84 LYS B O 1
ATOM 3199 N N . LEU B 1 85 ? -9.60500 8.73500 -17.45600 1.000 7.27982 85 LEU B N 1
ATOM 3200 C CA . LEU B 1 85 ? -9.89100 8.45900 -18.85800 1.000 7.41931 85 LEU B CA 1
ATOM 3201 C C . LEU B 1 85 ? -11.39900 8.51000 -19.02200 1.000 7.57722 85 LEU B C 1
ATOM 3202 O O . LEU B 1 85 ? -12.12000 7.68100 -18.45700 1.000 8.11413 85 LEU B O 1
ATOM 3218 N N . GLU B 1 86 ? -11.88800 9.50700 -19.75300 1.000 8.39048 86 GLU B N 1
ATOM 3219 C CA . GLU B 1 86 ? -13.32300 9.67400 -19.92600 1.000 8.94055 86 GLU B CA 1
ATOM 3220 C C . GLU B 1 86 ? -13.88300 8.61100 -20.85900 1.000 9.02477 86 GLU B C 1
ATOM 3221 O O . GLU B 1 86 ? -13.33700 8.34600 -21.93400 1.000 9.29848 86 GLU B O 1
ATOM 3233 N N . ALA B 1 87 ? -15.01200 8.02500 -20.45000 1.000 9.72485 87 ALA B N 1
ATOM 3234 C CA . ALA B 1 87 ? -15.66500 6.98000 -21.25200 1.000 10.93026 87 ALA B CA 1
ATOM 3235 C C . ALA B 1 87 ? -16.01300 7.47300 -22.66100 1.000 10.96184 87 ALA B C 1
ATOM 3236 O O . ALA B 1 87 ? -16.41400 8.63600 -22.80800 1.000 11.55402 87 ALA B O 1
ATOM 3243 N N . GLU B 1 88 ? -15.81000 6.61200 -23.64800 1.000 11.26714 88 GLU B N 1
ATOM 3244 C CA . GLU B 1 88 ? -16.19000 6.84700 -25.06800 1.000 12.13567 88 GLU B CA 1
ATOM 3245 C C . GLU B 1 88 ? -15.23300 7.81200 -25.76600 1.000 11.06975 88 GLU B C 1
ATOM 3246 O O . GLU B 1 88 ? -14.63700 7.43400 -26.79000 1.000 11.99354 88 GLU B O 1
ATOM 3250 N N . SER B 1 89 ? -15.08500 9.02000 -25.24400 1.000 10.25912 89 SER B N 1
ATOM 3251 C CA . SER B 1 89 ? -14.20100 10.02600 -25.86700 1.000 9.39323 89 SER B CA 1
ATOM 3252 C C . SER B 1 89 ? -12.74900 9.61100 -25.71700 1.000 8.66683 89 SER B C 1
ATOM 3253 O O . SER B 1 89 ? -11.94700 9.99400 -26.56700 1.000 8.61682 89 SER B O 1
ATOM 3261 N N . ASN B 1 90 ? -12.39700 8.93600 -24.62000 1.000 8.01938 90 ASN B N 1
ATOM 3262 C CA . ASN B 1 90 ? -11.01000 8.64000 -24.29000 1.000 7.76672 90 ASN B CA 1
ATOM 3263 C C . ASN B 1 90 ? -10.17600 9.89900 -24.07100 1.000 7.69829 90 ASN B C 1
ATOM 3264 O O . ASN B 1 90 ? -8.94600 9.84900 -24.11700 1.000 8.34047 90 ASN B O 1
ATOM 3275 N N . ASN B 1 91 ? -10.81300 11.01000 -23.70600 1.000 8.25888 91 ASN B N 1
ATOM 3276 C CA . ASN B 1 91 ? -10.05600 12.15300 -23.23600 1.000 9.21689 91 ASN B CA 1
ATOM 3277 C C . ASN B 1 91 ? -9.38400 11.81200 -21.91300 1.000 8.69841 91 ASN B C 1
ATOM 3278 O O . ASN B 1 91 ? -10.00400 11.23100 -21.02200 1.000 9.36165 91 ASN B O 1
ATOM 3289 N N . GLN B 1 92 ? -8.12800 12.21300 -21.76900 1.000 8.75105 92 GLN B N 1
ATOM 3290 C CA . GLN B 1 92 ? -7.42600 12.09500 -20.49600 1.000 8.91686 92 GLN B CA 1
ATOM 3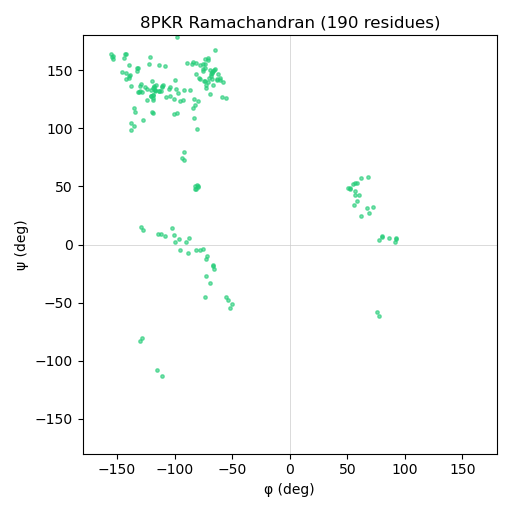291 C C . GLN B 1 92 ? -7.49200 13.42500 -19.75900 1.000 9.19058 92 GLN B C 1
ATOM 3292 O O . GLN B 1 92 ? -7.18300 14.47300 -20.32900 1.000 11.63561 92 GLN B O 1
ATOM 3306 N N . VAL B 1 93 ? -7.88000 13.37400 -18.49400 1.000 9.14583 93 VAL B N 1
ATOM 3307 C CA . VAL B 1 93 ? -7.99900 14.54700 -17.64200 1.000 10.31176 93 VAL B CA 1
ATOM 3308 C C . VAL B 1 93 ? -7.13400 14.29300 -16.41700 1.000 10.08279 93 VAL B C 1
ATOM 3309 O O . VAL B 1 93 ? -7.31800 13.29600 -15.70900 1.000 10.99342 93 VAL B O 1
ATOM 3322 N N . VAL B 1 94 ? -6.21100 15.19300 -16.13600 1.000 10.62759 94 VAL B N 1
ATOM 3323 C CA . VAL B 1 94 ? -5.46000 15.09500 -14.89100 1.000 12.32779 94 VAL B CA 1
ATOM 3324 C C . VAL B 1 94 ? -6.31300 15.70900 -13.78100 1.000 12.64099 94 VAL B C 1
ATOM 3325 O O . VAL B 1 94 ? -6.66100 16.88700 -13.85300 1.000 14.54385 94 VAL B O 1
ATOM 3338 N N . LEU B 1 95 ? -6.65600 14.92500 -12.75200 1.000 11.35662 95 LEU B N 1
ATOM 3339 C CA . LEU B 1 95 ? -7.54900 15.42100 -11.71600 1.000 12.06987 95 LEU B CA 1
ATOM 3340 C C . LEU B 1 95 ? -6.86000 16.50900 -10.89700 1.000 12.64362 95 LEU B C 1
ATOM 3341 O O . LEU B 1 95 ? -5.64800 16.44900 -10.66100 1.000 13.48056 95 LEU B O 1
ATOM 3357 N N . PRO B 1 96 ? -7.62400 17.51400 -10.44800 1.000 14.20170 96 PRO B N 1
ATOM 3358 C CA . PRO B 1 96 ? -7.05600 18.69400 -9.78400 1.000 15.62819 96 PRO B CA 1
ATOM 3359 C C . PRO B 1 96 ? -6.68200 18.49600 -8.31400 1.000 16.59673 96 PRO B C 1
ATOM 3360 O O . PRO B 1 96 ? -7.05500 19.28800 -7.44400 1.000 18.09691 96 PRO B O 1
ATOM 3371 N N . PHE B 1 97 ? -5.94800 17.42500 -8.02900 1.000 16.26511 97 PHE B N 1
ATOM 3372 C CA . PHE B 1 97 ? -5.31000 17.31000 -6.73000 1.000 17.04941 97 PHE B CA 1
ATOM 3373 C C . PHE B 1 97 ? -4.22900 18.37600 -6.61500 1.000 19.26547 97 PHE B C 1
ATOM 3374 O O . PHE B 1 97 ? -3.58100 18.74700 -7.60100 1.000 20.12347 97 PHE B O 1
ATOM 3391 N N . THR B 1 98 ? -4.03100 18.86200 -5.39700 1.000 20.81829 98 THR B N 1
ATOM 3392 C CA . THR B 1 98 ? -3.01300 19.85900 -5.10000 1.000 23.30543 98 THR B CA 1
ATOM 3393 C C . THR B 1 98 ? -1.99800 19.25200 -4.14300 1.000 24.44767 98 THR B C 1
ATOM 3394 O O . THR B 1 98 ? -2.37700 18.62200 -3.15100 1.000 24.30291 98 THR B O 1
ATOM 3405 N N . ASP B 1 99 ? -0.71300 19.43000 -4.45300 1.000 26.24788 99 ASP B N 1
ATOM 3406 C CA . ASP B 1 99 ? 0.38200 19.08800 -3.54300 1.000 27.53225 99 ASP B CA 1
ATOM 3407 C C . ASP B 1 99 ? 0.37300 17.61300 -3.14100 1.000 26.46370 99 ASP B C 1
ATOM 3408 O O . ASP B 1 99 ? 0.68600 17.26400 -2.00100 1.000 27.09799 99 ASP B O 1
ATOM 3412 N N . ILE B 1 100 ? 0.03300 16.73100 -4.07600 1.000 24.60821 100 ILE B N 1
ATOM 3413 C CA . ILE B 1 100 ? 0.08700 15.29500 -3.82100 1.000 23.03697 100 ILE B CA 1
ATOM 3414 C C . ILE B 1 100 ? 1.36500 14.71300 -4.41500 1.000 20.82092 100 ILE B C 1
ATOM 3415 O O . ILE B 1 100 ? 1.81200 15.11800 -5.49600 1.000 21.51837 100 ILE B O 1
ATOM 3431 N N . THR B 1 101 ? 1.95500 13.76500 -3.69000 1.000 18.28903 101 THR B N 1
ATOM 3432 C CA . THR B 1 101 ? 3.16300 13.05300 -4.08700 1.000 16.50198 101 THR B CA 1
ATOM 3433 C C . THR B 1 101 ? 2.91000 11.56200 -3.90600 1.000 14.56227 101 THR B C 1
ATOM 3434 O O . THR B 1 101 ? 2.44200 11.12200 -2.8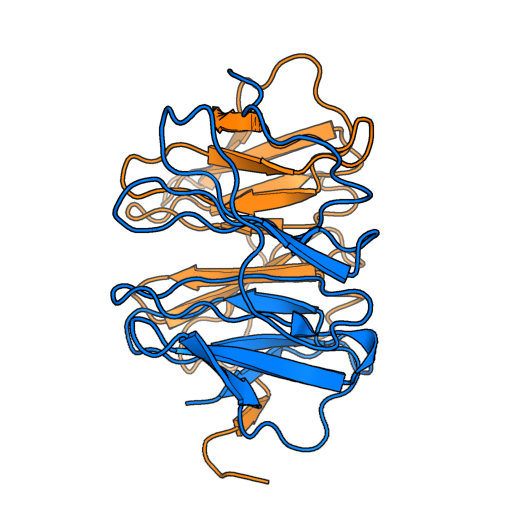4700 1.000 15.61240 101 THR B O 1
ATOM 3445 N N . ALA B 1 102 ? 3.23400 10.77300 -4.93900 1.000 14.41225 102 ALA B N 1
ATOM 3446 C CA . ALA B 1 102 ? 3.13200 9.31900 -4.88600 1.000 14.03063 102 ALA B CA 1
ATOM 3447 C C . ALA B 1 102 ? 1.74100 8.83500 -4.48500 1.000 12.72521 102 ALA B C 1
ATOM 3448 O O . ALA B 1 102 ? 1.60000 8.00700 -3.57300 1.000 12.99893 102 ALA B O 1
ATOM 3455 N N . PRO B 1 103 ? 0.66300 9.30500 -5.16600 1.000 11.43295 103 PRO B N 1
ATOM 3456 C CA . PRO B 1 103 ? -0.64500 8.68800 -4.93300 1.000 9.34059 103 PRO B CA 1
ATOM 3457 C C . PRO B 1 103 ? -0.50700 7.22900 -5.31600 1.000 8.30626 103 PRO B C 1
ATOM 3458 O O . PRO B 1 103 ? 0.18200 6.89700 -6.28500 1.000 9.16689 103 PRO B O 1
ATOM 3469 N N . TRP B 1 104 ? -1.17300 6.36100 -4.55700 1.000 8.06939 104 TRP B N 1
ATOM 3470 C CA . TRP B 1 104 ? -0.88000 4.93400 -4.59600 1.000 7.91674 104 TRP B CA 1
ATOM 3471 C C . TRP B 1 104 ? -2.16100 4.12700 -4.82000 1.000 7.45616 104 TRP B C 1
ATOM 3472 O O . TRP B 1 104 ? -2.45800 3.70400 -5.94300 1.000 8.56418 104 TRP B O 1
ATOM 3493 N N . GLY B 1 105 ? -2.93400 3.90700 -3.76700 1.000 6.78502 105 GLY B N 1
ATOM 3494 C CA . GLY B 1 105 ? -4.21900 3.25500 -3.91900 1.000 6.76923 105 GLY B CA 1
ATOM 3495 C C . GLY B 1 105 ? -5.29600 4.24400 -4.31400 1.000 6.41130 105 GLY B C 1
ATOM 3496 O O . GLY B 1 105 ? -5.17600 5.44000 -4.05700 1.000 6.91662 105 GLY B O 1
ATOM 3500 N N . ILE B 1 106 ? -6.36100 3.73500 -4.92900 1.000 6.38498 106 ILE B N 1
ATOM 3501 C CA . ILE B 1 106 ? -7.47700 4.57300 -5.35000 1.000 6.52973 106 ILE B CA 1
ATOM 3502 C C . ILE B 1 106 ? -8.78400 3.81500 -5.21200 1.000 6.67975 106 ILE B C 1
ATOM 3503 O O . ILE B 1 106 ? -8.86000 2.59700 -5.41400 1.000 7.02979 106 ILE B O 1
ATOM 3519 N N . ALA B 1 107 ? -9.83600 4.58000 -4.91800 1.000 7.10875 107 ALA B N 1
ATOM 3520 C CA . ALA B 1 107 ? -11.20200 4.09600 -4.93100 1.000 7.52985 107 ALA B CA 1
ATOM 3521 C C . ALA B 1 107 ? -12.10200 5.26500 -5.31700 1.000 8.15624 107 ALA B C 1
ATOM 3522 O O . ALA B 1 107 ? -11.77600 6.42300 -5.06800 1.000 9.06688 107 ALA B O 1
ATOM 3529 N N A VAL B 1 108 ? -13.23400 4.95300 -5.92900 0.600 8.54576 108 VAL B N 1
ATOM 3530 N N B VAL B 1 108 ? -13.25900 4.95300 -5.89900 0.400 8.65367 108 VAL B N 1
ATOM 3531 C CA A VAL B 1 108 ? -14.22900 5.96000 -6.28200 0.600 9.54851 108 VAL B CA 1
ATOM 3532 C CA B VAL B 1 108 ? -14.23300 5.96700 -6.29900 0.400 9.70380 108 VAL B CA 1
ATOM 3533 C C A VAL B 1 108 ? -15.55400 5.52900 -5.67100 0.600 10.35124 108 VAL B C 1
ATOM 3534 C C B VAL B 1 108 ? -15.60100 5.55500 -5.77900 0.400 10.39598 108 VAL B C 1
ATOM 3535 O O A VAL B 1 108 ? -15.87300 4.33700 -5.64100 0.600 11.05659 108 VAL B O 1
ATOM 3536 O O B VAL B 1 108 ? -16.02200 4.41200 -5.97800 0.400 10.62759 108 VAL B O 1
ATOM 3561 N N . ASP B 1 109 ? -16.30400 6.49400 -5.13800 1.000 10.76708 109 ASP B N 1
ATOM 3562 C CA . ASP B 1 109 ? -17.60300 6.20200 -4.55200 1.000 12.19357 109 ASP B CA 1
ATOM 3563 C C . ASP B 1 109 ? -18.73400 6.41500 -5.55700 1.000 13.67796 109 ASP B C 1
ATOM 3564 O O . ASP B 1 109 ? -18.52600 6.78500 -6.71400 1.000 13.59110 109 ASP B O 1
ATOM 3574 N N A GLU B 1 110 ? -19.96100 6.18000 -5.09100 0.590 14.29119 110 GLU B N 1
ATOM 3575 N N B GLU B 1 110 ? -19.96500 6.17800 -5.09800 0.410 14.71755 110 GLU B N 1
ATOM 3576 C CA A GLU B 1 110 ? -21.12200 6.23100 -5.97400 0.590 15.62029 110 GLU B CA 1
ATOM 3577 C CA B GLU B 1 110 ? -21.11500 6.22500 -5.99500 0.410 16.07298 110 GLU B CA 1
ATOM 3578 C C A GLU B 1 110 ? -21.32700 7.61700 -6.56500 0.590 15.96507 110 GLU B C 1
ATOM 3579 C C B GLU B 1 110 ? -21.33700 7.61800 -6.56700 0.410 16.51777 110 GLU B C 1
ATOM 3580 O O A GLU B 1 110 ? -21.87200 7.74800 -7.66400 0.590 17.44946 110 GLU B O 1
ATOM 3581 O O B GLU B 1 110 ? -21.90600 7.75700 -7.65500 0.410 17.58106 110 GLU B O 1
ATOM 3604 N N . ALA B 1 111 ? -20.92400 8.65900 -5.84900 1.000 16.32564 111 ALA B N 1
ATOM 3605 C CA . ALA B 1 111 ? -21.06900 10.01700 -6.34500 1.000 17.57316 111 ALA B CA 1
ATOM 3606 C C . ALA B 1 111 ? -19.94300 10.43200 -7.27500 1.000 17.53105 111 ALA B C 1
ATOM 3607 O O . ALA B 1 111 ? -19.98700 11.54000 -7.81200 1.000 19.05228 111 ALA B O 1
ATOM 3614 N N . GLY B 1 112 ? -18.92700 9.59700 -7.45500 1.000 16.37038 112 GLY B N 1
ATOM 3615 C CA . GLY B 1 112 ? -17.79200 9.95200 -8.28300 1.000 16.24142 112 GLY B CA 1
ATOM 3616 C C . GLY B 1 112 ? -16.64800 10.59000 -7.52800 1.000 15.47291 112 GLY B C 1
ATOM 3617 O O . GLY B 1 112 ? -15.67900 11.04200 -8.14700 1.000 16.24932 112 GLY B O 1
ATOM 3621 N N . THR B 1 113 ? -16.73500 10.65500 -6.20500 1.000 14.16222 113 THR B N 1
ATOM 3622 C CA . THR B 1 113 ? -15.65000 11.20700 -5.41400 1.000 13.54636 113 THR B CA 1
ATOM 3623 C C . THR B 1 113 ? -14.49300 10.21600 -5.40300 1.000 11.22766 113 THR B C 1
ATOM 3624 O O . THR B 1 113 ? -14.69200 9.00300 -5.27500 1.000 10.66180 113 THR B O 1
ATOM 3635 N N . VAL B 1 114 ? -13.28400 10.74900 -5.56700 1.000 11.44874 114 VAL B N 1
ATOM 3636 C CA . VAL B 1 114 ? -12.06600 9.96100 -5.68000 1.000 10.21965 114 VAL B CA 1
ATOM 3637 C C . VAL B 1 114 ? -11.31000 10.03500 -4.36500 1.000 9.56167 114 VAL B C 1
ATOM 3638 O O . VAL B 1 114 ? -11.15300 11.10900 -3.78100 1.000 10.91710 114 VAL B O 1
ATOM 3651 N N . TYR B 1 115 ? -10.82900 8.88300 -3.90900 1.000 8.37469 115 TYR B N 1
ATOM 3652 C CA . TYR B 1 115 ? -10.07000 8.75900 -2.67500 1.000 8.36153 115 TYR B CA 1
ATOM 3653 C C . TYR B 1 115 ? -8.75800 8.06100 -3.01300 1.000 7.93516 115 TYR B C 1
ATOM 3654 O O . TYR B 1 115 ? -8.77200 7.05600 -3.73500 1.000 8.06149 115 TYR B O 1
ATOM 3672 N N . VAL B 1 116 ? -7.64400 8.56700 -2.48500 1.000 7.77462 116 VAL B N 1
ATOM 3673 C CA . VAL B 1 116 ? -6.34600 7.96100 -2.72200 1.000 7.51143 116 VAL B CA 1
ATOM 3674 C C . VAL B 1 116 ? -5.58100 7.81700 -1.41600 1.000 7.74567 116 VAL B C 1
ATOM 3675 O O . VAL B 1 116 ? -5.74100 8.61000 -0.48400 1.000 8.94318 116 VAL B O 1
ATOM 3688 N N . THR B 1 117 ? -4.71300 6.81300 -1.36800 1.000 7.70356 117 THR B N 1
ATOM 3689 C CA . THR B 1 117 ? -3.65500 6.78400 -0.37400 1.000 7.48774 117 THR B CA 1
ATOM 3690 C C . THR B 1 117 ? -2.39800 7.40100 -0.96700 1.000 8.40364 117 THR B C 1
ATOM 3691 O O . THR B 1 117 ? -2.20700 7.41300 -2.18300 1.000 9.39323 117 THR B O 1
ATOM 3702 N N A GLU B 1 118 ? -1.52800 7.90700 -0.11300 0.470 9.46166 118 GLU B N 1
ATOM 3703 N N B GLU B 1 118 ? -1.53200 7.89500 -0.07000 0.530 9.71959 118 GLU B N 1
ATOM 3704 C CA A GLU B 1 118 ? -0.27900 8.44200 -0.62300 0.470 10.88815 118 GLU B CA 1
ATOM 3705 C CA B GLU B 1 118 ? -0.28500 8.56000 -0.41300 0.530 11.62508 118 GLU B CA 1
ATOM 3706 C C A GLU B 1 118 ? 0.82700 8.13300 0.37000 0.470 12.56466 118 GLU B C 1
ATOM 3707 C C B GLU B 1 118 ? 0.82700 8.01200 0.45400 0.530 12.33569 118 GLU B C 1
ATOM 3708 O O A GLU B 1 118 ? 0.66200 8.29100 1.58300 0.470 12.98577 118 GLU B O 1
ATOM 3709 O O B GLU B 1 118 ? 0.68700 7.94500 1.68000 0.530 12.23568 118 GLU B O 1
ATOM 3732 N N . HIS B 1 119 ? 1.94300 7.67000 -0.17000 1.000 13.99115 119 HIS B N 1
ATOM 3733 C CA . HIS B 1 119 ? 3.05300 7.16300 0.62000 1.000 15.76242 119 HIS B CA 1
ATOM 3734 C C . HIS B 1 119 ? 3.93600 8.27400 1.19000 1.000 18.57854 119 HIS B C 1
ATOM 3735 O O . HIS B 1 119 ? 4.55700 8.06600 2.23600 1.000 22.07896 119 HIS B O 1
ATOM 3749 N N . ASN B 1 120 ? 3.99100 9.44800 0.54600 1.000 18.32062 120 ASN B N 1
ATOM 3750 C CA . ASN B 1 120 ? 4.87800 10.51800 1.00900 1.000 19.35232 120 ASN B CA 1
ATOM 3751 C C . ASN B 1 120 ? 4.60100 10.85900 2.46700 1.000 17.32313 120 ASN B C 1
ATOM 3752 O O . ASN B 1 120 ? 5.52600 11.02100 3.27600 1.000 18.28377 120 ASN B O 1
ATOM 3763 N N . THR B 1 121 ? 3.31800 10.99000 2.81300 1.000 15.35710 121 THR B N 1
ATOM 3764 C CA . THR B 1 121 ? 2.93300 11.40300 4.15400 1.000 15.61503 121 THR B CA 1
ATOM 3765 C C . THR B 1 121 ? 1.89600 10.49500 4.81000 1.000 12.89891 121 THR B C 1
ATOM 3766 O O . THR B 1 121 ? 1.31100 10.87900 5.81900 1.000 13.39108 121 THR B O 1
ATOM 3777 N N . ASN B 1 122 ? 1.67500 9.29300 4.28500 1.000 12.82785 122 ASN B N 1
ATOM 3778 C CA . ASN B 1 122 ? 0.86300 8.28000 4.96400 1.000 13.73059 122 ASN B CA 1
ATOM 3779 C C . ASN B 1 122 ? -0.56700 8.74600 5.21600 1.000 13.16210 122 ASN B C 1
ATOM 3780 O O . ASN B 1 122 ? -1.13700 8.49700 6.27900 1.000 15.45975 122 ASN B O 1
ATOM 3791 N N . GLN B 1 123 ? -1.16500 9.39800 4.22500 1.000 11.35399 123 GLN B N 1
ATOM 3792 C CA . GLN B 1 123 ? -2.49100 9.96200 4.34700 1.000 11.64350 123 GLN B CA 1
ATOM 3793 C C . GLN B 1 123 ? -3.43900 9.38500 3.30800 1.000 10.33545 123 GLN B C 1
ATOM 3794 O O . GLN B 1 123 ? -3.03500 8.83600 2.27500 1.000 10.54074 123 GLN B O 1
ATOM 3808 N N . VAL B 1 124 ? -4.71900 9.55200 3.60900 1.000 9.96435 124 VAL B N 1
ATOM 3809 C CA . VAL B 1 124 ? -5.81600 9.34900 2.68000 1.000 10.01173 124 VAL B CA 1
ATOM 3810 C C . VAL B 1 124 ? -6.37800 10.71300 2.30900 1.000 10.20386 124 VAL B C 1
ATOM 3811 O O . VAL B 1 124 ? -6.73400 11.51400 3.18700 1.000 11.09607 124 VAL B O 1
ATOM 3824 N N . VAL B 1 125 ? -6.46700 10.97300 1.00700 1.000 10.54337 125 VAL B N 1
ATOM 3825 C CA . VAL B 1 125 ? -6.92200 12.24000 0.46700 1.000 11.34083 125 VAL B CA 1
ATOM 3826 C C . VAL B 1 125 ? -8.16300 12.01400 -0.37200 1.000 10.88288 125 VAL B C 1
ATOM 3827 O O . VAL B 1 125 ? -8.20400 11.10300 -1.21000 1.000 10.94079 125 VAL B O 1
ATOM 3840 N N . LYS B 1 126 ? -9.16800 12.86600 -0.16700 1.000 11.35926 126 LYS B N 1
ATOM 3841 C CA . LYS B 1 126 ? -10.45400 12.82200 -0.88000 1.000 12.10671 126 LYS B CA 1
ATOM 3842 C C . LYS B 1 126 ? -10.54100 14.02400 -1.82400 1.000 12.55940 126 LYS B C 1
ATOM 3843 O O . LYS B 1 126 ? -10.18400 15.09200 -1.42500 1.000 13.84377 126 LYS B O 1
ATOM 3862 N N . LEU B 1 127 ? -11.01500 13.84200 -3.04700 1.000 13.12789 127 LEU B N 1
ATOM 3863 C CA . LEU B 1 127 ? -11.26000 14.94700 -4.01200 1.000 15.35974 127 LEU B CA 1
ATOM 3864 C C . LEU B 1 127 ? -12.71900 14.90500 -4.48500 1.000 17.38630 127 LEU B C 1
ATOM 3865 O O . LEU B 1 127 ? -13.09100 13.91300 -5.11500 1.000 17.13890 127 LEU B O 1
#

B-factor: mean 12.3, std 5.24, range [5.51, 45.51]

GO terms:
  GO:0004672 protein kinase activity (F, IDA)
  GO:0004674 protein serine/threonine kinase activity (F, IDA)
  GO:0030145 manganese ion binding (F, IDA)
  GO:0045717 negative regulation of fatty acid biosynthetic process (P, IDA)
  GO:0016036 cellular response to phosphate starvation (P, IDA)
  GO:0005576 extracellular region (C, HDA)
  GO:0005886 plasma membrane (C, HDA)
  GO:0005515 protein binding (F, IPI)
  GO:0106310 protein serine kinase activity (F, EXP)

InterPro domains:
  IPR000719 Protein kinase domain [PF00069] (15-262)
  IPR000719 Protein kinase domain [PS50011] (15-276)
  IPR000719 Protein kinase domain [SM00220] (15-276)
  IPR001258 NHL repeat [PF01436] (468-489)
  IPR001258 NHL repeat [PF01436] (509-535)
  IPR001258 NHL repeat [PF01436] (551-577)
  IPR001258 NHL repeat [PF01436] (596-619)
  IPR001258 NHL repeat [PF01436] (635-661)
  IPR001258 NHL repeat [PS51125] (414-456)
  IPR001258 NHL repeat [PS51125] (461-497)
  IPR001258 NHL repeat [PS51125] (498-539)
  IPR001258 NHL repeat [PS51125] (540-581)
  IPR001258 NHL repeat [PS51125] (582-623)
  IPR001258 NHL repeat [PS51125] (624-664)
  IPR008271 Serine/threonine-protein kinase, active site [PS00108] (134-146)
  IPR011009 Protein kinase-like domain superfamily [SSF56112] (12-276)
  IPR011042 Six-bladed beta-propeller, TolB-like [G3DSA:2.120.10.30] (403-664)
  IPR017441 Protein kinase, ATP binding site [PS00107] (21-44)
  IPR035016 Protein kinase PknD, NHL repeat domain [cd14952] (414-663)

Secondary structure (DSSP, 8-state):
-EE----S-SSEEEEEE-TT--EEEEEGGGTEEEEE-TT-S-EEE----S-SSEEEEEE-TT--EEEEEGGGTEEEEE-TTT--EEE----S--SEEEEEE-TT--EEEEETTT--EEEE-/--TTEEE----S-SSEEEEEE-TT--EEEEEGGGTEEEEE-TT-SS-EE-S--S-SSEEEEEE-TT--EEEEEGGGTEEEEE-TTT--EEE----S--SEEEEEE-TT--EEEEETTTTEEEE-